Protein AF-A0A8T5QIV9-F1 (afdb_monomer_lite)

Foldseek 3Di:
DVVVVVVVVVVVVVVVVVVVVVVVVVVVVVVVVVVVVVVVVVVVVVVVVVVVVVVVVVVVVVVVVVVVVVVVVVVVVVVVVVVVVVVVVVVVVVVVVVVVVVVVPPPDDDDDDDDDDDDDDDDDDDDDDDDDDDDPDDDDDDDDDDDDDPDPPLLPVLLVLLVCVLVPDDLVVSLVVCVVVVPPDSDDPLSSLLSNLSNQVVPDARNDPDADPSNCVSLVLLVLLVVCLVVVHDPVVNQVVSCVSRRGHGDDPVRSVVSQVVVCVVVVHDSDDDPPPPDPPPPPDDD

pLDDT: mean 73.42, std 20.78, range [31.52, 94.56]

Sequence (287 aa):
MQVLTNAFNTLYSGLGELERRTGQLFDYIDNSYNIFRKEYESLKEKYEGIRTDFDEAYAAAENFCEKAEKAYAGVRNIYLRGKAFVGGMFSRIKNIFCNDKKNDNNTSNNKNNKNDFSQKNSRQKTNNQSRKKSTLDDVVKDCKHENKNTGKKHMDYSVRIAELYNHGYNTREIIREANTRGYKGINNYNDVTDRVAEGLSHGLAYTRKCYNNAIATRLGAKDKIIQNYLSGKTYKEIKQNLKKNTNGMNISDSSILRIMHEYENKAGRKVVGKRNGKGRRNDKLFK

Secondary structure (DSSP, 8-state):
-HHHHHHHHHHHHHHHHHHHHHHHHHHHHH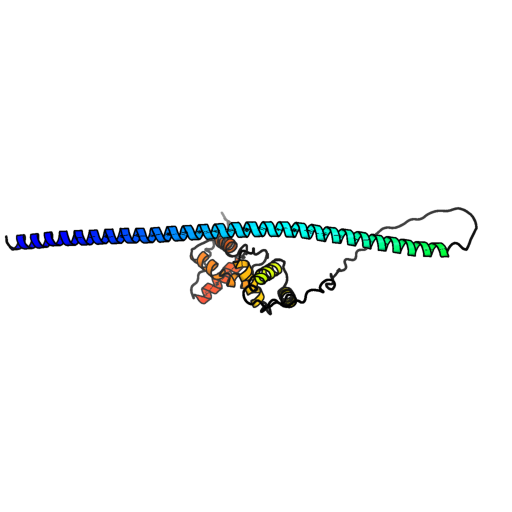HHHHHHHHHHHHHHHHHHHHHHHHHHHHHHHHHHHHHHHHHHHHHHHHHHHHHHHHHHHHHHHHHHHHHHHHHTT-SS-----------------------------SS-----------SS-HHHHHHHHHHHHHTT--HHHHHHHHHHTT-TT--SHHHHHHHHHHHHHTT-----SS--HHHHHHTTHHHHHHHHHHTT--HHHHHHHHHHHTTT----HHHHHHHHHHHHHHHTS--S---------------

Radius of gyration: 39.49 Å; chains: 1; bounding box: 78×80×145 Å

Structure (mmCIF, N/CA/C/O backbone):
data_AF-A0A8T5QIV9-F1
#
_entry.id   AF-A0A8T5QIV9-F1
#
loop_
_atom_site.group_PDB
_atom_site.id
_atom_site.type_symbol
_atom_site.label_atom_id
_atom_site.label_alt_id
_atom_site.label_comp_id
_atom_site.label_asym_id
_atom_site.label_entity_id
_atom_site.label_seq_id
_atom_site.pdbx_PDB_ins_code
_atom_site.Cartn_x
_atom_site.Cartn_y
_atom_site.Cartn_z
_atom_site.occupancy
_atom_site.B_iso_or_equiv
_atom_site.auth_seq_id
_atom_site.auth_comp_id
_atom_site.auth_asym_id
_atom_site.auth_atom_id
_atom_site.pdbx_PDB_model_num
ATOM 1 N N . MET A 1 1 ? -27.867 -7.877 74.278 1.00 64.62 1 MET A N 1
ATOM 2 C CA . MET A 1 1 ? -26.414 -8.168 74.273 1.00 64.62 1 MET A CA 1
ATOM 3 C C . MET A 1 1 ? -26.030 -9.235 73.250 1.00 64.62 1 MET A C 1
ATOM 5 O O . MET A 1 1 ? -25.295 -8.887 72.344 1.00 64.62 1 MET A O 1
ATOM 9 N N . GLN A 1 2 ? -26.576 -10.459 73.280 1.00 75.94 2 GLN A N 1
ATOM 10 C CA . GLN A 1 2 ? -26.212 -11.535 72.325 1.00 75.94 2 GLN A CA 1
ATOM 11 C C . GLN A 1 2 ? -26.320 -11.174 70.831 1.00 75.94 2 GLN A C 1
ATOM 13 O O . GLN A 1 2 ? -25.437 -11.524 70.056 1.00 75.94 2 GLN A O 1
ATOM 18 N N . VAL A 1 3 ? -27.359 -10.438 70.422 1.00 77.25 3 VAL A N 1
ATOM 19 C CA . VAL A 1 3 ? -27.527 -10.005 69.018 1.00 77.25 3 VAL A CA 1
ATOM 20 C C . VAL A 1 3 ? -26.385 -9.086 68.565 1.00 77.25 3 VAL A C 1
ATOM 22 O O . VAL A 1 3 ? -25.866 -9.243 67.464 1.00 77.25 3 VAL A O 1
ATOM 25 N N . LEU A 1 4 ? -25.949 -8.170 69.435 1.00 71.06 4 LEU A N 1
ATOM 26 C CA . LEU A 1 4 ? -24.828 -7.263 69.170 1.00 71.06 4 LEU A CA 1
ATOM 27 C C . LEU A 1 4 ? -23.495 -8.015 69.122 1.00 71.06 4 LEU A C 1
ATOM 29 O O . LEU A 1 4 ? -22.680 -7.746 68.246 1.00 71.06 4 LEU A O 1
ATOM 33 N N . THR A 1 5 ? -23.293 -8.986 70.014 1.00 81.50 5 THR A N 1
ATOM 34 C CA . THR A 1 5 ? -22.087 -9.826 70.035 1.00 81.50 5 THR A CA 1
ATOM 35 C C . THR A 1 5 ? -21.966 -10.672 68.764 1.00 81.50 5 THR A C 1
ATOM 37 O O . THR A 1 5 ? -20.897 -10.733 68.164 1.00 81.50 5 THR A O 1
ATOM 40 N N . ASN A 1 6 ? -23.071 -11.260 68.298 1.00 79.62 6 ASN A N 1
ATOM 41 C CA . ASN A 1 6 ? -23.089 -12.023 67.050 1.00 79.62 6 ASN A CA 1
ATOM 42 C C . ASN A 1 6 ? -22.838 -11.127 65.832 1.00 79.62 6 ASN A C 1
ATOM 44 O O . ASN A 1 6 ? -22.047 -11.493 64.970 1.00 79.62 6 ASN A O 1
ATOM 48 N N . ALA A 1 7 ? -23.448 -9.939 65.778 1.00 74.12 7 ALA A N 1
ATOM 49 C CA . ALA A 1 7 ? -23.204 -8.984 64.698 1.00 74.12 7 ALA A CA 1
ATOM 50 C C . ALA A 1 7 ? -21.729 -8.546 64.635 1.00 74.12 7 ALA A C 1
ATOM 52 O O . ALA A 1 7 ? -21.155 -8.501 63.548 1.00 74.12 7 ALA A O 1
ATOM 53 N N . PHE A 1 8 ? -21.099 -8.292 65.788 1.00 78.56 8 PHE A N 1
ATOM 54 C CA . PHE A 1 8 ? -19.678 -7.947 65.871 1.00 78.56 8 PHE A CA 1
ATOM 55 C C . PHE A 1 8 ? -18.770 -9.080 65.385 1.00 78.56 8 PHE A C 1
ATOM 57 O O . PHE A 1 8 ? -17.861 -8.833 64.598 1.00 78.56 8 PHE A O 1
ATOM 64 N N . ASN A 1 9 ? -19.039 -10.323 65.789 1.00 76.12 9 ASN A N 1
ATOM 65 C CA . ASN A 1 9 ? -18.249 -11.482 65.364 1.00 76.12 9 ASN A CA 1
ATOM 66 C C . ASN A 1 9 ? -18.357 -11.739 63.849 1.00 76.12 9 ASN A C 1
ATOM 68 O O . ASN A 1 9 ? -17.361 -12.071 63.200 1.00 76.12 9 ASN A O 1
ATOM 72 N N . THR A 1 10 ? -19.536 -11.531 63.257 1.00 77.56 10 THR A N 1
ATOM 73 C CA . THR A 1 10 ? -19.738 -11.636 61.801 1.00 77.56 10 THR A CA 1
ATOM 74 C C . THR A 1 10 ? -19.017 -10.518 61.042 1.00 77.56 10 THR A C 1
ATOM 76 O O . THR A 1 10 ? -18.401 -10.766 60.010 1.00 77.56 10 THR A O 1
ATOM 79 N N . LEU A 1 11 ? -19.037 -9.289 61.566 1.00 73.12 11 LEU A N 1
ATOM 80 C CA . LEU A 1 11 ? -18.298 -8.159 60.990 1.00 73.12 11 LEU A CA 1
ATOM 81 C C . LEU A 1 11 ? -16.782 -8.379 61.043 1.00 73.12 11 LEU A C 1
ATOM 83 O O . LEU A 1 11 ? -16.087 -8.146 60.057 1.00 73.12 11 LEU A O 1
ATOM 87 N N . TYR A 1 12 ? -16.278 -8.865 62.177 1.00 76.00 12 TYR A N 1
ATOM 88 C CA . TYR A 1 12 ? -14.849 -9.082 62.391 1.00 76.00 12 TYR A CA 1
ATOM 89 C C . TYR A 1 12 ? -14.302 -10.225 61.525 1.00 76.00 12 TYR A C 1
ATOM 91 O O . TYR A 1 12 ? -13.243 -10.096 60.915 1.00 76.00 12 TYR A O 1
ATOM 99 N N . SER A 1 13 ? -15.056 -11.322 61.398 1.00 75.88 13 SER A N 1
ATOM 100 C CA . SER A 1 13 ? -14.710 -12.421 60.482 1.00 75.88 13 SER A CA 1
ATOM 101 C C . SER A 1 13 ? -14.795 -12.007 59.008 1.00 75.88 13 SER A C 1
ATOM 103 O O . SER A 1 13 ? -13.952 -12.415 58.208 1.00 75.88 13 SER A O 1
ATOM 105 N N . GLY A 1 14 ? -15.747 -11.139 58.651 1.00 78.44 14 GLY A N 1
ATOM 106 C CA . GLY A 1 14 ? -15.842 -10.555 57.312 1.00 78.44 14 GLY A CA 1
ATOM 107 C C . GLY A 1 14 ? -14.639 -9.684 56.933 1.00 78.44 14 GLY A C 1
ATOM 108 O O . GLY A 1 14 ? -14.243 -9.679 55.768 1.00 78.44 14 GLY A O 1
ATOM 109 N N . LEU A 1 15 ? -14.022 -8.996 57.902 1.00 83.38 15 LEU A N 1
ATOM 110 C CA . LEU A 1 15 ? -12.838 -8.162 57.668 1.00 83.38 15 LEU A CA 1
ATOM 111 C C . LEU A 1 15 ? -11.610 -8.989 57.261 1.00 83.38 15 LEU A C 1
ATOM 113 O O . LEU A 1 15 ? -10.939 -8.638 56.296 1.00 83.38 15 LEU A O 1
ATOM 117 N N . GLY A 1 16 ? -11.344 -10.101 57.953 1.00 84.75 16 GLY A N 1
ATOM 118 C CA . GLY A 1 16 ? -10.198 -10.962 57.633 1.00 84.75 16 GLY A CA 1
ATOM 119 C C . GLY A 1 16 ? -10.316 -11.615 56.252 1.00 84.75 16 GLY A C 1
ATOM 120 O O . GLY A 1 16 ? -9.342 -11.709 55.508 1.00 84.75 16 GLY A O 1
ATOM 121 N N . GLU A 1 17 ? -11.530 -12.009 55.862 1.00 83.12 17 GLU A N 1
ATOM 122 C CA . GLU A 1 17 ? -11.788 -12.556 54.527 1.00 83.12 17 GLU A CA 1
ATOM 123 C C . GLU A 1 17 ? -11.674 -11.481 53.431 1.00 83.12 17 GLU A C 1
ATOM 125 O O . GLU A 1 17 ? -11.201 -11.769 52.327 1.00 83.12 17 GLU A O 1
ATOM 130 N N . LEU A 1 18 ? -12.052 -10.232 53.732 1.00 85.94 18 LEU A N 1
ATOM 131 C CA . LEU A 1 18 ? -11.838 -9.092 52.840 1.00 85.94 18 LEU A CA 1
ATOM 132 C C . LEU A 1 18 ? -10.341 -8.828 52.637 1.00 85.94 18 LEU A C 1
ATOM 134 O O . LEU A 1 18 ? -9.900 -8.736 51.494 1.00 85.94 18 LEU A O 1
ATOM 138 N N . GLU A 1 19 ? -9.566 -8.778 53.722 1.00 88.75 19 GLU A N 1
ATOM 139 C CA . GLU A 1 19 ? -8.115 -8.560 53.695 1.00 88.75 19 GLU A CA 1
ATOM 140 C C . GLU A 1 19 ? -7.402 -9.642 52.870 1.00 88.75 19 GLU A C 1
ATOM 142 O O . GLU A 1 19 ? -6.622 -9.340 51.960 1.00 88.75 19 GLU A O 1
ATOM 147 N N . ARG A 1 20 ? -7.763 -10.913 53.092 1.00 89.06 20 ARG A N 1
ATOM 148 C CA . ARG A 1 20 ? -7.245 -12.053 52.326 1.00 89.06 20 ARG A CA 1
ATOM 149 C C . ARG A 1 20 ? -7.530 -11.918 50.830 1.00 89.06 20 ARG A C 1
ATOM 151 O O . ARG A 1 20 ? -6.640 -12.136 50.009 1.00 89.06 20 ARG A O 1
ATOM 158 N N . ARG A 1 21 ? -8.760 -11.548 50.456 1.00 84.19 21 ARG A N 1
ATOM 159 C CA . ARG A 1 21 ? -9.147 -11.350 49.047 1.00 84.19 21 ARG A CA 1
ATOM 160 C C . ARG A 1 21 ? -8.432 -10.162 48.418 1.00 84.19 21 ARG A C 1
ATOM 162 O O . ARG A 1 21 ? -8.037 -10.251 47.258 1.00 84.19 21 ARG A O 1
ATOM 169 N N . THR A 1 22 ? -8.237 -9.075 49.163 1.00 88.19 22 THR A N 1
ATOM 170 C CA . THR A 1 22 ? -7.457 -7.934 48.674 1.00 88.19 22 THR A CA 1
ATOM 171 C C . THR A 1 22 ? -5.991 -8.297 48.464 1.00 88.19 22 THR A C 1
ATOM 173 O O . THR A 1 22 ? -5.442 -7.927 47.431 1.00 88.19 22 THR A O 1
ATOM 176 N N . GLY A 1 23 ? -5.385 -9.094 49.352 1.00 89.81 23 GLY A N 1
ATOM 177 C CA . GLY A 1 23 ? -4.026 -9.615 49.161 1.00 89.81 23 GLY A CA 1
ATOM 178 C C . GLY A 1 23 ? -3.900 -10.442 47.879 1.00 89.81 23 GLY A C 1
ATOM 179 O O . GLY A 1 23 ? -3.055 -10.155 47.039 1.00 89.81 23 GLY A O 1
ATOM 180 N N . GLN A 1 24 ? -4.831 -11.374 47.654 1.00 88.94 24 GLN A N 1
ATOM 181 C CA . GLN A 1 24 ? -4.871 -12.171 46.420 1.00 88.94 24 GLN A CA 1
ATOM 182 C C . GLN A 1 24 ? -5.031 -11.318 45.154 1.00 88.94 24 GLN A C 1
ATOM 184 O O . GLN A 1 24 ? -4.476 -11.652 44.107 1.00 88.94 24 GLN A O 1
ATOM 189 N N . LEU A 1 25 ? -5.789 -10.220 45.233 1.00 88.94 25 LEU A N 1
ATOM 190 C CA . LEU A 1 25 ? -5.942 -9.287 44.121 1.00 88.94 25 LEU A CA 1
ATOM 191 C C . LEU A 1 25 ? -4.623 -8.561 43.817 1.00 88.94 25 LEU A C 1
ATOM 193 O O . LEU A 1 25 ? -4.266 -8.431 42.648 1.00 88.94 25 LEU A O 1
ATOM 197 N N . PHE A 1 26 ? -3.896 -8.114 44.843 1.00 90.25 26 PHE A N 1
ATOM 198 C CA . PHE A 1 26 ? -2.589 -7.480 44.663 1.00 90.25 26 PHE A CA 1
ATOM 199 C C . PHE A 1 26 ? -1.566 -8.444 44.064 1.00 90.25 26 PHE A C 1
ATOM 201 O O . PHE A 1 26 ? -0.907 -8.077 43.093 1.00 90.25 26 PHE A O 1
ATOM 208 N N . ASP A 1 27 ? -1.511 -9.685 44.551 1.00 91.50 27 ASP A N 1
ATOM 209 C CA . ASP A 1 27 ? -0.635 -10.721 43.992 1.00 91.50 27 ASP A CA 1
ATOM 210 C C . ASP A 1 27 ? -0.960 -10.991 42.515 1.00 91.50 27 ASP A C 1
ATOM 212 O O . ASP A 1 27 ? -0.067 -11.111 41.674 1.00 91.50 27 ASP A O 1
ATOM 216 N N . TYR A 1 28 ? -2.250 -11.045 42.169 1.00 91.75 28 TYR A N 1
ATOM 217 C CA . TYR A 1 28 ? -2.690 -11.217 40.786 1.00 91.75 28 TYR A CA 1
ATOM 218 C C . TYR A 1 28 ? -2.273 -10.042 39.890 1.00 91.75 28 TYR A C 1
ATOM 220 O O . TYR A 1 28 ? -1.817 -10.253 38.761 1.00 91.75 28 TYR A O 1
ATOM 228 N N . ILE A 1 29 ? -2.421 -8.807 40.379 1.00 87.12 29 ILE A N 1
ATOM 229 C CA . ILE A 1 29 ? -2.029 -7.596 39.649 1.00 87.12 29 ILE A CA 1
ATOM 230 C C . ILE A 1 29 ? -0.514 -7.568 39.436 1.00 87.12 29 ILE A C 1
ATOM 232 O O . ILE A 1 29 ? -0.072 -7.326 38.312 1.00 87.12 29 ILE A O 1
ATOM 236 N N . ASP A 1 30 ? 0.276 -7.856 40.471 1.00 91.75 30 ASP A N 1
ATOM 237 C CA . ASP A 1 30 ? 1.737 -7.846 40.383 1.00 91.75 30 ASP A CA 1
ATOM 238 C C . ASP A 1 30 ? 2.253 -8.933 39.429 1.00 91.75 30 ASP A C 1
ATOM 240 O O . ASP A 1 30 ? 3.085 -8.682 38.553 1.00 91.75 30 ASP A O 1
ATOM 244 N N . ASN A 1 31 ? 1.676 -10.136 39.502 1.00 89.88 31 ASN A N 1
ATOM 245 C CA . ASN A 1 31 ? 2.022 -11.218 38.586 1.00 89.88 31 ASN A CA 1
ATOM 246 C C . ASN A 1 31 ? 1.657 -10.868 37.131 1.00 89.88 31 ASN A C 1
ATOM 248 O O . ASN A 1 31 ? 2.469 -11.041 36.220 1.00 89.88 31 ASN A O 1
ATOM 252 N N . SER A 1 32 ? 0.474 -10.285 36.914 1.00 84.19 32 SER A N 1
ATOM 253 C CA . SER A 1 32 ? 0.047 -9.817 35.589 1.00 84.19 32 SER A CA 1
ATOM 254 C C . SER A 1 32 ? 0.996 -8.751 35.037 1.00 84.19 32 SER A C 1
ATOM 256 O O . SER A 1 32 ? 1.428 -8.840 33.888 1.00 84.19 32 SER A O 1
ATOM 258 N N . TYR A 1 33 ? 1.380 -7.772 35.859 1.00 90.44 33 TYR A N 1
ATOM 259 C CA . TYR A 1 33 ? 2.330 -6.730 35.476 1.00 90.44 33 TYR A CA 1
ATOM 260 C C . TYR A 1 33 ? 3.693 -7.312 35.073 1.00 90.44 33 TYR A C 1
ATOM 262 O O . TYR A 1 33 ? 4.257 -6.933 34.045 1.00 90.44 33 TYR A O 1
ATOM 270 N N . ASN A 1 34 ? 4.202 -8.283 35.833 1.00 90.44 34 ASN A N 1
ATOM 271 C CA . ASN A 1 34 ? 5.476 -8.935 35.540 1.00 90.44 34 ASN A CA 1
ATOM 272 C C . ASN A 1 34 ? 5.446 -9.756 34.240 1.00 90.44 34 ASN A C 1
ATOM 274 O O . ASN A 1 34 ? 6.440 -9.765 33.507 1.00 90.44 34 ASN A O 1
ATOM 278 N N . ILE A 1 35 ? 4.321 -10.403 33.921 1.00 91.25 35 ILE A N 1
ATOM 279 C CA . ILE A 1 35 ? 4.124 -11.089 32.633 1.00 91.25 35 ILE A CA 1
ATOM 280 C C . ILE A 1 35 ? 4.167 -10.074 31.488 1.00 91.25 35 ILE A C 1
ATOM 282 O O . ILE A 1 35 ? 4.986 -10.220 30.579 1.00 91.25 35 ILE A O 1
ATOM 286 N N . PHE A 1 36 ? 3.374 -9.000 31.571 1.00 85.62 36 PHE A N 1
ATOM 287 C CA . PHE A 1 36 ? 3.364 -7.945 30.553 1.00 85.62 36 PHE A CA 1
ATOM 288 C C . PHE A 1 36 ? 4.745 -7.323 30.343 1.00 85.62 36 PHE A C 1
ATOM 290 O O . PHE A 1 36 ? 5.166 -7.101 29.208 1.00 85.62 36 PHE A O 1
ATOM 297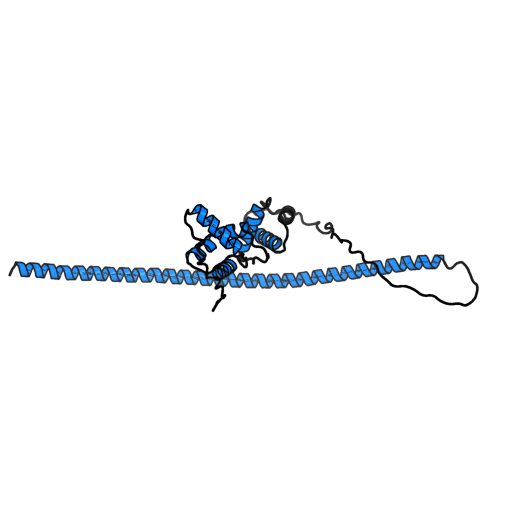 N N . ARG A 1 37 ? 5.483 -7.073 31.428 1.00 90.88 37 ARG A N 1
ATOM 298 C CA . ARG A 1 37 ? 6.841 -6.528 31.357 1.00 90.88 37 ARG A CA 1
ATOM 299 C C . ARG A 1 37 ? 7.792 -7.459 30.601 1.00 90.88 37 ARG A C 1
ATOM 301 O O . ARG A 1 37 ? 8.553 -6.987 29.762 1.00 90.88 37 ARG A O 1
ATOM 308 N N . LYS A 1 38 ? 7.746 -8.767 30.873 1.00 90.62 38 LYS A N 1
ATOM 309 C CA . LYS A 1 38 ? 8.576 -9.762 30.169 1.00 90.62 38 LYS A CA 1
ATOM 310 C C . LYS A 1 38 ? 8.234 -9.841 28.683 1.00 90.62 38 LYS A C 1
ATOM 312 O O . LYS A 1 38 ? 9.142 -9.884 27.855 1.00 90.62 38 LYS A O 1
ATOM 317 N N . GLU A 1 39 ? 6.948 -9.830 28.340 1.00 87.44 39 GLU A N 1
ATOM 318 C CA . GLU A 1 39 ? 6.513 -9.832 26.939 1.00 87.44 39 GLU A CA 1
ATOM 319 C C . GLU A 1 39 ? 6.958 -8.566 26.202 1.00 87.44 39 GLU A C 1
ATOM 321 O O . GLU A 1 39 ? 7.441 -8.649 25.072 1.00 87.44 39 GLU A O 1
ATOM 326 N N . TYR A 1 40 ? 6.859 -7.406 26.854 1.00 88.19 40 TYR A N 1
ATOM 327 C CA . TYR A 1 40 ? 7.318 -6.138 26.298 1.00 88.19 40 TYR A CA 1
ATOM 328 C C . TYR A 1 40 ? 8.824 -6.138 26.010 1.00 88.19 40 TYR A C 1
ATOM 330 O O . TYR A 1 40 ? 9.230 -5.771 24.908 1.00 88.19 40 TYR A O 1
ATOM 338 N N . GLU A 1 41 ? 9.654 -6.581 26.960 1.00 90.06 41 GLU A N 1
ATOM 339 C CA . GLU A 1 41 ? 11.106 -6.660 26.743 1.00 90.06 41 GLU A CA 1
ATOM 340 C C . GLU A 1 41 ? 11.455 -7.654 25.625 1.00 90.06 41 GLU A C 1
ATOM 342 O O . GLU A 1 41 ? 12.266 -7.337 24.757 1.00 90.06 41 GLU A O 1
ATOM 347 N N . SER A 1 42 ? 10.773 -8.805 25.556 1.00 88.81 42 SER A N 1
ATOM 348 C CA . SER A 1 42 ? 10.957 -9.757 24.451 1.00 88.81 42 SER A CA 1
ATOM 349 C C . SER A 1 42 ? 10.583 -9.154 23.092 1.00 88.81 42 SER A C 1
ATOM 351 O O . SER A 1 42 ? 11.253 -9.396 22.085 1.00 88.81 42 SER A O 1
ATOM 353 N N . LEU A 1 43 ? 9.515 -8.354 23.036 1.00 81.25 43 LEU A N 1
ATOM 354 C CA . LEU A 1 43 ? 9.097 -7.684 21.807 1.00 81.25 43 LEU A CA 1
ATOM 355 C C . LEU A 1 43 ? 10.094 -6.599 21.387 1.00 81.25 43 LEU A C 1
ATOM 357 O O . LEU A 1 43 ? 10.401 -6.469 20.202 1.00 81.25 43 LEU A O 1
ATOM 361 N N . LYS A 1 44 ? 10.617 -5.846 22.356 1.00 89.88 44 LYS A N 1
ATOM 362 C CA . LYS A 1 44 ? 11.647 -4.831 22.140 1.00 89.88 44 LYS A CA 1
ATOM 363 C C . LYS A 1 44 ? 12.935 -5.449 21.596 1.00 89.88 44 LYS A C 1
ATOM 365 O O . LYS A 1 44 ? 13.478 -4.941 20.622 1.00 89.88 44 LYS A O 1
ATOM 370 N N . GLU A 1 45 ? 13.381 -6.567 22.163 1.00 89.75 45 GLU A N 1
ATOM 371 C CA . GLU A 1 45 ? 14.560 -7.296 21.685 1.00 89.75 45 GLU A CA 1
ATOM 372 C C . GLU A 1 45 ? 14.374 -7.792 20.242 1.00 89.75 45 GLU A C 1
ATOM 374 O O . GLU A 1 45 ? 15.238 -7.579 19.393 1.00 89.75 45 GLU A O 1
ATOM 379 N N . LYS A 1 46 ? 13.202 -8.357 19.917 1.00 84.75 46 LYS A N 1
ATOM 380 C CA . LYS A 1 46 ? 12.868 -8.754 18.537 1.00 84.75 46 LYS A CA 1
ATOM 381 C C . LYS A 1 46 ? 12.877 -7.575 17.569 1.00 84.75 46 LYS A C 1
ATOM 383 O O . LYS A 1 46 ? 13.338 -7.719 16.441 1.00 84.75 46 LYS A O 1
ATOM 388 N N . TYR A 1 47 ? 12.351 -6.428 17.989 1.00 82.62 47 TYR A N 1
ATOM 389 C CA . TYR A 1 47 ? 12.334 -5.225 17.164 1.00 82.62 47 TYR A CA 1
ATOM 390 C C . TYR A 1 47 ? 13.752 -4.729 16.849 1.00 82.62 47 TYR A C 1
ATOM 392 O O . TYR A 1 47 ? 14.048 -4.445 15.690 1.00 82.62 47 TYR A O 1
ATOM 400 N N . GLU A 1 48 ? 14.639 -4.674 17.845 1.00 87.12 48 GLU A N 1
ATOM 401 C CA . GLU A 1 48 ? 16.041 -4.284 17.631 1.00 87.12 48 GLU A CA 1
ATOM 402 C C . GLU A 1 48 ? 16.806 -5.303 16.769 1.00 87.12 48 GLU A C 1
ATOM 404 O O . GLU A 1 48 ? 17.614 -4.909 15.926 1.00 87.12 48 GLU A O 1
ATOM 409 N N . GLY A 1 49 ? 16.498 -6.599 16.895 1.00 87.00 49 GLY A N 1
ATOM 410 C CA . GLY A 1 49 ? 17.030 -7.633 16.001 1.00 87.00 49 GLY A CA 1
ATOM 411 C C . GLY A 1 49 ? 16.636 -7.394 14.541 1.00 87.00 49 GLY A C 1
ATOM 412 O O . GLY A 1 49 ? 17.497 -7.285 13.674 1.00 87.00 49 GLY A O 1
ATOM 413 N N . ILE A 1 50 ? 15.339 -7.195 14.279 1.00 81.19 50 ILE A N 1
ATOM 414 C CA . ILE A 1 50 ? 14.829 -6.895 12.929 1.00 81.19 50 ILE A CA 1
ATOM 415 C C . ILE A 1 50 ? 15.461 -5.618 12.368 1.00 81.19 50 ILE A C 1
ATOM 417 O O . ILE A 1 50 ? 15.755 -5.539 11.176 1.00 81.19 50 ILE A O 1
ATOM 421 N N . ARG A 1 51 ? 15.655 -4.603 13.213 1.00 81.81 51 ARG A N 1
ATOM 422 C CA . ARG A 1 51 ? 16.290 -3.350 12.809 1.00 81.81 51 ARG A CA 1
ATOM 423 C C . ARG A 1 51 ? 17.737 -3.571 12.370 1.00 81.81 51 ARG A C 1
ATOM 425 O O . ARG A 1 51 ? 18.114 -3.083 11.311 1.00 81.81 51 ARG A O 1
ATOM 432 N N . THR A 1 52 ? 18.498 -4.340 13.143 1.00 89.25 52 THR A N 1
ATOM 433 C CA . THR A 1 52 ? 19.884 -4.701 12.814 1.00 89.25 52 THR A CA 1
ATOM 434 C C . THR A 1 52 ? 19.957 -5.466 11.492 1.00 89.25 52 THR A C 1
ATOM 436 O O . THR A 1 52 ? 20.709 -5.070 10.604 1.00 89.25 52 THR A O 1
ATOM 439 N N . ASP A 1 53 ? 19.108 -6.483 11.304 1.00 84.88 53 ASP A N 1
ATOM 440 C CA . ASP A 1 53 ? 19.039 -7.254 10.054 1.00 84.88 53 ASP A CA 1
ATOM 441 C C . ASP A 1 53 ? 18.736 -6.355 8.842 1.00 84.88 53 ASP A C 1
ATOM 443 O O . ASP A 1 53 ? 19.268 -6.548 7.744 1.00 84.88 53 ASP A O 1
ATOM 447 N N . PHE A 1 54 ? 17.867 -5.357 9.030 1.00 79.69 54 PHE A N 1
ATOM 448 C CA . PHE A 1 54 ? 17.516 -4.406 7.981 1.00 79.69 54 PHE A CA 1
ATOM 449 C C . PHE A 1 54 ? 18.687 -3.480 7.631 1.00 79.69 54 PHE A C 1
ATOM 451 O O . PHE A 1 54 ? 18.950 -3.254 6.447 1.00 79.69 54 PHE A O 1
ATOM 458 N N . ASP A 1 55 ? 19.404 -2.977 8.636 1.00 85.25 55 ASP A N 1
ATOM 459 C CA . ASP A 1 55 ? 20.585 -2.131 8.447 1.00 85.25 55 ASP A CA 1
ATOM 460 C C . ASP A 1 55 ? 21.715 -2.906 7.738 1.00 85.25 55 ASP A C 1
ATOM 462 O O . ASP A 1 55 ? 22.327 -2.394 6.794 1.00 85.25 55 ASP A O 1
ATOM 466 N N . GLU A 1 56 ? 21.937 -4.174 8.099 1.00 87.00 56 GLU A N 1
ATOM 467 C CA . GLU A 1 56 ? 22.900 -5.054 7.422 1.00 87.00 56 GLU A CA 1
ATOM 468 C C . GLU A 1 56 ? 22.518 -5.326 5.960 1.00 87.00 56 GLU A C 1
ATOM 470 O O . GLU A 1 56 ? 23.359 -5.234 5.058 1.00 87.00 56 GLU A O 1
ATOM 475 N N . ALA A 1 57 ? 21.241 -5.617 5.693 1.00 77.12 57 ALA A N 1
ATOM 476 C CA . ALA A 1 57 ? 20.745 -5.828 4.336 1.00 77.12 57 ALA A CA 1
ATOM 477 C C . ALA A 1 57 ? 20.887 -4.565 3.472 1.00 77.12 57 ALA A C 1
ATOM 479 O O . ALA A 1 57 ? 21.249 -4.655 2.293 1.00 77.12 57 ALA A O 1
ATOM 480 N N . TYR A 1 58 ? 20.641 -3.389 4.055 1.00 77.94 58 TYR A N 1
ATOM 481 C CA . TYR A 1 58 ? 20.811 -2.112 3.373 1.00 77.94 58 TYR A CA 1
ATOM 482 C C . TYR A 1 58 ? 22.283 -1.852 3.024 1.00 77.94 58 TYR A C 1
ATOM 484 O O . TYR A 1 58 ? 22.596 -1.549 1.870 1.00 77.94 58 TYR A O 1
ATOM 492 N N . ALA A 1 59 ? 23.201 -2.064 3.971 1.00 83.00 59 ALA A N 1
ATOM 493 C CA . ALA A 1 59 ? 24.638 -1.929 3.734 1.00 83.00 59 ALA A CA 1
ATOM 494 C C . ALA A 1 59 ? 25.149 -2.915 2.664 1.00 83.00 59 ALA A C 1
ATOM 496 O O . ALA A 1 59 ? 25.981 -2.569 1.817 1.00 83.00 59 ALA A O 1
ATOM 497 N N . ALA A 1 60 ? 24.641 -4.150 2.650 1.00 80.25 60 ALA A N 1
ATOM 498 C CA . ALA A 1 60 ? 24.969 -5.126 1.613 1.00 80.25 60 ALA A CA 1
ATOM 499 C C . ALA A 1 60 ? 24.463 -4.689 0.225 1.00 80.25 60 ALA A C 1
ATOM 501 O O . ALA A 1 60 ? 25.179 -4.836 -0.771 1.00 80.25 60 ALA A O 1
ATOM 502 N N . ALA A 1 61 ? 23.255 -4.121 0.155 1.00 75.25 61 ALA A N 1
ATOM 503 C CA . ALA A 1 61 ? 22.682 -3.601 -1.082 1.00 75.25 61 ALA A CA 1
ATOM 504 C C . ALA A 1 61 ? 23.473 -2.398 -1.623 1.00 75.25 61 ALA A C 1
ATOM 506 O O . ALA A 1 61 ? 23.746 -2.339 -2.822 1.00 75.25 61 ALA A O 1
ATOM 507 N N . GLU A 1 62 ? 23.904 -1.482 -0.756 1.00 82.88 62 GLU A N 1
ATOM 508 C CA . GLU A 1 62 ? 24.730 -0.331 -1.138 1.00 82.88 62 GLU A CA 1
ATOM 509 C C . GLU A 1 62 ? 26.070 -0.775 -1.746 1.00 82.88 62 GLU A C 1
ATOM 511 O O . GLU A 1 62 ? 26.424 -0.366 -2.856 1.00 82.88 62 GLU A O 1
ATOM 516 N N . ASN A 1 63 ? 26.754 -1.721 -1.096 1.00 83.69 63 ASN A N 1
ATOM 517 C CA . ASN A 1 63 ? 27.985 -2.324 -1.616 1.00 83.69 63 ASN A CA 1
ATOM 518 C C . ASN A 1 63 ? 27.785 -3.013 -2.978 1.00 83.69 63 ASN A C 1
ATOM 520 O O . ASN A 1 63 ? 28.675 -2.999 -3.836 1.00 83.69 63 ASN A O 1
ATOM 524 N N . PHE A 1 64 ? 26.633 -3.655 -3.188 1.00 85.12 64 PHE A N 1
ATOM 525 C CA . PHE A 1 64 ? 26.302 -4.273 -4.469 1.00 85.12 64 PHE A CA 1
ATOM 526 C C . PHE A 1 64 ? 26.089 -3.222 -5.565 1.00 85.12 64 PHE A C 1
ATOM 528 O O . PHE A 1 64 ? 26.643 -3.361 -6.659 1.00 85.12 64 PHE A O 1
ATOM 535 N N . CYS A 1 65 ? 25.343 -2.157 -5.265 1.00 75.06 65 CYS A N 1
ATOM 536 C CA . CYS A 1 65 ? 25.123 -1.038 -6.178 1.00 75.06 65 CYS A CA 1
ATOM 537 C C . CYS A 1 65 ? 26.447 -0.387 -6.596 1.00 75.06 65 CYS A C 1
ATOM 539 O O . CYS A 1 65 ? 26.680 -0.209 -7.791 1.00 75.06 65 CYS A O 1
ATOM 541 N N . GLU A 1 66 ? 27.360 -0.135 -5.656 1.00 84.12 66 GLU A N 1
ATOM 542 C CA . GLU A 1 66 ? 28.667 0.459 -5.963 1.00 84.12 66 GLU A CA 1
ATOM 543 C C . GLU A 1 66 ? 29.499 -0.427 -6.913 1.00 84.12 66 GLU A C 1
ATOM 545 O O . GLU A 1 66 ? 30.109 0.045 -7.881 1.00 84.12 66 GLU A O 1
ATOM 550 N N . LYS A 1 67 ? 29.498 -1.748 -6.686 1.00 83.06 67 LYS A N 1
ATOM 551 C CA . LYS A 1 67 ? 30.166 -2.710 -7.581 1.00 83.06 67 LYS A CA 1
ATOM 552 C C . LYS A 1 67 ? 29.523 -2.737 -8.968 1.00 83.06 67 LYS A C 1
ATOM 554 O O . LYS A 1 67 ? 30.242 -2.788 -9.970 1.00 83.06 67 LYS A O 1
ATOM 559 N N . ALA A 1 68 ? 28.195 -2.684 -9.039 1.00 77.31 68 ALA A N 1
ATOM 560 C CA . ALA A 1 68 ? 27.459 -2.656 -10.298 1.00 77.31 68 ALA A CA 1
ATOM 561 C C . ALA A 1 68 ? 27.745 -1.374 -11.099 1.00 77.31 68 ALA A C 1
ATOM 563 O O . ALA A 1 68 ? 27.961 -1.447 -12.311 1.00 77.31 68 ALA A O 1
ATOM 564 N N . GLU A 1 69 ? 27.834 -0.218 -10.440 1.00 79.69 69 GLU A N 1
ATOM 565 C CA . GLU A 1 69 ? 28.198 1.051 -11.079 1.00 79.69 69 GLU A CA 1
ATOM 566 C C . GLU A 1 69 ? 29.613 1.018 -11.663 1.00 79.69 69 GLU A C 1
ATOM 568 O O . GLU A 1 69 ? 29.815 1.391 -12.823 1.00 79.69 69 GLU A O 1
ATOM 573 N N . LYS A 1 70 ? 30.590 0.501 -10.905 1.00 82.88 70 LYS A N 1
ATOM 574 C CA . LYS A 1 70 ? 31.971 0.317 -11.385 1.00 82.88 70 LYS A CA 1
ATOM 575 C C . LYS A 1 70 ? 32.028 -0.603 -12.607 1.00 82.88 70 LYS A C 1
ATOM 577 O O . LYS A 1 70 ? 32.689 -0.278 -13.598 1.00 82.88 70 LYS A O 1
ATOM 582 N N . ALA A 1 71 ? 31.296 -1.718 -12.580 1.00 76.75 71 ALA A N 1
ATOM 583 C CA . ALA A 1 71 ? 31.205 -2.634 -13.714 1.00 76.75 71 ALA A CA 1
ATOM 584 C C . ALA A 1 71 ? 30.559 -1.965 -14.940 1.00 76.75 71 ALA A C 1
ATOM 586 O O . ALA A 1 71 ? 31.090 -2.053 -16.050 1.00 76.75 71 ALA A O 1
ATOM 587 N N . TYR A 1 72 ? 29.460 -1.232 -14.744 1.00 73.56 72 TYR A N 1
ATOM 588 C CA . TYR A 1 72 ? 28.775 -0.506 -15.812 1.00 73.56 72 TYR A CA 1
ATOM 589 C C . TYR A 1 72 ? 29.663 0.576 -16.439 1.00 73.56 72 TYR A C 1
ATOM 591 O O . TYR A 1 72 ? 29.712 0.706 -17.664 1.00 73.56 72 TYR A O 1
ATOM 599 N N . ALA A 1 73 ? 30.425 1.315 -15.629 1.00 75.88 73 ALA A N 1
ATOM 600 C CA . ALA A 1 73 ? 31.406 2.281 -16.117 1.00 75.88 73 ALA A CA 1
ATOM 601 C C . ALA A 1 73 ? 32.494 1.608 -16.976 1.00 75.88 73 ALA A C 1
ATOM 603 O O . ALA A 1 73 ? 32.853 2.130 -18.037 1.00 75.88 73 ALA A O 1
ATOM 604 N N . GLY A 1 74 ? 32.966 0.424 -16.568 1.00 76.12 74 GLY A N 1
ATOM 605 C CA . GLY A 1 74 ? 33.894 -0.400 -17.345 1.00 76.12 74 GLY A CA 1
ATOM 606 C C . GLY A 1 74 ? 33.324 -0.803 -18.708 1.00 76.12 74 GLY A C 1
ATOM 607 O O . GLY A 1 74 ? 33.935 -0.527 -19.744 1.00 76.12 74 GLY A O 1
ATOM 608 N N . VAL A 1 75 ? 32.113 -1.369 -18.729 1.00 77.06 75 VAL A N 1
ATOM 609 C CA . VAL A 1 75 ? 31.416 -1.764 -19.968 1.00 77.06 75 VAL A CA 1
ATOM 610 C C . VAL A 1 75 ? 31.170 -0.556 -20.877 1.00 77.06 75 VAL A C 1
ATOM 612 O O . VAL A 1 75 ? 31.415 -0.620 -22.084 1.00 77.06 75 VAL A O 1
ATOM 615 N N . ARG A 1 76 ? 30.757 0.583 -20.312 1.00 74.06 76 ARG A N 1
ATOM 616 C CA . ARG A 1 76 ? 30.545 1.832 -21.054 1.00 74.06 76 ARG A CA 1
ATOM 617 C C . ARG A 1 76 ? 31.831 2.331 -21.712 1.00 74.06 76 ARG A C 1
ATOM 619 O O . ARG A 1 76 ? 31.789 2.761 -22.864 1.00 74.06 76 ARG A O 1
ATOM 626 N N . ASN A 1 77 ? 32.968 2.254 -21.021 1.00 77.56 77 ASN A N 1
ATOM 627 C CA . ASN A 1 77 ? 34.267 2.620 -21.588 1.00 77.56 77 ASN A CA 1
ATOM 628 C C . ASN A 1 77 ? 34.679 1.699 -22.742 1.00 77.56 77 ASN A C 1
ATOM 630 O O . ASN A 1 77 ? 35.160 2.187 -23.768 1.00 77.56 77 ASN A O 1
ATOM 634 N N . ILE A 1 78 ? 34.448 0.390 -22.614 1.00 80.69 78 ILE A N 1
ATOM 635 C CA . ILE A 1 78 ? 34.697 -0.579 -23.693 1.00 80.69 78 ILE A CA 1
ATOM 636 C C . ILE A 1 78 ? 33.819 -0.258 -24.906 1.00 80.69 78 ILE A C 1
ATOM 638 O O . ILE A 1 78 ? 34.327 -0.160 -26.023 1.00 80.69 78 ILE A O 1
ATOM 642 N N . TYR A 1 79 ? 32.526 -0.008 -24.693 1.00 77.44 79 TYR A N 1
ATOM 643 C CA . TYR A 1 79 ? 31.596 0.360 -25.760 1.00 77.44 79 TYR A CA 1
ATOM 644 C C . TYR A 1 79 ? 32.014 1.650 -26.482 1.00 77.44 79 TYR A C 1
ATOM 646 O O . TYR A 1 79 ? 32.040 1.694 -27.713 1.00 77.44 79 TYR A O 1
ATOM 654 N N . LEU A 1 80 ? 32.389 2.698 -25.739 1.00 77.25 80 LEU A N 1
ATOM 655 C CA . LEU A 1 80 ? 32.850 3.962 -26.323 1.00 77.25 80 LEU A CA 1
ATOM 656 C C . LEU A 1 80 ? 34.140 3.781 -27.135 1.00 77.25 80 LEU A C 1
ATOM 658 O O . LEU A 1 80 ? 34.238 4.319 -28.240 1.00 77.25 80 LEU A O 1
ATOM 662 N N . ARG A 1 81 ? 35.096 2.986 -26.634 1.00 70.00 81 ARG A N 1
ATOM 663 C CA . ARG A 1 81 ? 36.322 2.641 -27.371 1.00 70.00 81 ARG A CA 1
ATOM 664 C C . ARG A 1 81 ? 36.023 1.847 -28.641 1.00 70.00 81 ARG A C 1
ATOM 666 O O . ARG A 1 81 ? 36.536 2.201 -29.699 1.00 70.00 81 ARG A O 1
ATOM 673 N N . GLY A 1 82 ? 35.159 0.836 -28.566 1.00 69.44 82 GLY A N 1
ATOM 674 C CA . GLY A 1 82 ? 34.738 0.047 -29.727 1.00 69.44 82 GLY A CA 1
ATOM 675 C C . GLY A 1 82 ? 34.050 0.905 -30.789 1.00 69.44 82 GLY A C 1
ATOM 676 O O . GLY A 1 82 ? 34.390 0.835 -31.969 1.00 69.44 82 GLY A O 1
ATOM 677 N N . LYS A 1 83 ? 33.153 1.806 -30.372 1.00 75.50 83 LYS A N 1
ATOM 678 C CA . LYS A 1 83 ? 32.485 2.755 -31.272 1.00 75.50 83 LYS A CA 1
ATOM 679 C C . LYS A 1 83 ? 33.476 3.696 -31.966 1.00 75.50 83 LYS A C 1
ATOM 681 O O . LYS A 1 83 ? 33.343 3.935 -33.166 1.00 75.50 83 LYS A O 1
ATOM 686 N N . ALA A 1 84 ? 34.465 4.218 -31.239 1.00 73.94 84 ALA A N 1
ATOM 687 C CA . ALA A 1 84 ? 35.506 5.075 -31.809 1.00 73.94 84 ALA A CA 1
ATOM 688 C C . ALA A 1 84 ? 36.409 4.311 -32.793 1.00 73.94 84 ALA A C 1
ATOM 690 O O . ALA A 1 84 ? 36.715 4.822 -33.869 1.00 73.94 84 ALA A O 1
ATOM 691 N N . PHE A 1 85 ? 36.779 3.073 -32.461 1.00 78.88 85 PHE A N 1
ATOM 692 C CA . PHE A 1 85 ? 37.577 2.202 -33.323 1.00 78.88 85 PHE A CA 1
ATOM 693 C C . PHE A 1 85 ? 36.863 1.898 -34.647 1.00 78.88 85 PHE A C 1
ATOM 695 O O . PHE A 1 85 ? 37.420 2.115 -35.725 1.00 78.88 85 PHE A O 1
ATOM 702 N N . VAL A 1 86 ? 35.595 1.488 -34.576 1.00 75.38 86 VAL A N 1
ATOM 703 C CA . VAL A 1 86 ? 34.763 1.217 -35.756 1.00 75.38 86 VAL A CA 1
ATOM 704 C C . VAL A 1 86 ? 34.559 2.489 -36.586 1.00 75.38 86 VAL A C 1
ATOM 706 O O . VAL A 1 86 ? 34.757 2.470 -37.799 1.00 75.38 86 VAL A O 1
ATOM 709 N N . GLY A 1 87 ? 34.257 3.626 -35.949 1.00 67.94 87 GLY A N 1
ATOM 710 C CA . GLY A 1 87 ? 34.141 4.919 -36.635 1.00 67.94 87 GLY A CA 1
ATOM 711 C C . GLY A 1 87 ? 35.432 5.358 -37.342 1.00 67.94 87 GLY A C 1
ATOM 712 O O . GLY A 1 87 ? 35.383 5.892 -38.454 1.00 67.94 87 GLY A O 1
ATOM 713 N N . GLY A 1 88 ? 36.593 5.082 -36.741 1.00 70.19 88 GLY A N 1
ATOM 714 C CA . GLY A 1 88 ? 37.906 5.316 -37.343 1.00 70.19 88 GLY A CA 1
ATOM 715 C C . GLY A 1 88 ? 38.171 4.429 -38.563 1.00 70.19 88 GLY A C 1
ATOM 716 O O . GLY A 1 88 ? 38.645 4.928 -39.585 1.00 70.19 88 GLY A O 1
ATOM 717 N N . MET A 1 89 ? 37.806 3.143 -38.503 1.00 66.75 89 MET A N 1
ATOM 718 C CA . MET A 1 89 ? 37.910 2.231 -39.650 1.00 66.75 89 MET A CA 1
ATOM 719 C C . MET A 1 89 ? 37.016 2.664 -40.810 1.00 66.75 89 MET A C 1
ATOM 721 O O . MET A 1 89 ? 37.501 2.775 -41.933 1.00 66.75 89 MET A O 1
ATOM 725 N N . PHE A 1 90 ? 35.749 2.996 -40.550 1.00 66.25 90 PHE A N 1
ATOM 726 C CA . PHE A 1 90 ? 34.851 3.489 -41.599 1.00 66.25 90 PHE A CA 1
ATOM 727 C C . PHE A 1 90 ? 35.350 4.792 -42.230 1.00 66.25 90 PHE A C 1
ATOM 729 O O . PHE A 1 90 ? 35.231 4.974 -43.439 1.00 66.25 90 PHE A O 1
ATOM 736 N N . SER A 1 91 ? 35.964 5.677 -41.441 1.00 70.69 91 SER A N 1
ATOM 737 C CA . SER A 1 91 ? 36.559 6.915 -41.957 1.00 70.69 91 SER A CA 1
ATOM 738 C C . SER A 1 91 ? 37.775 6.646 -42.852 1.00 70.69 91 SER A C 1
ATOM 740 O O . SER A 1 91 ? 37.912 7.277 -43.899 1.00 70.69 91 SER A O 1
ATOM 742 N N . ARG A 1 92 ? 38.631 5.674 -42.497 1.00 66.69 92 ARG A N 1
ATOM 743 C CA . ARG A 1 92 ? 39.766 5.255 -43.340 1.00 66.69 92 ARG A CA 1
ATOM 744 C C . ARG A 1 92 ? 39.308 4.582 -44.630 1.00 66.69 92 ARG A C 1
ATOM 746 O O . ARG A 1 92 ? 39.780 4.963 -45.692 1.00 66.69 92 ARG A O 1
ATOM 753 N N . ILE A 1 93 ? 38.354 3.654 -44.550 1.00 68.94 93 ILE A N 1
ATOM 754 C CA . ILE A 1 93 ? 37.777 2.981 -45.725 1.00 68.94 93 ILE A CA 1
ATOM 755 C C . ILE A 1 93 ? 37.154 4.017 -46.667 1.00 68.94 93 ILE A C 1
ATOM 757 O O . ILE A 1 93 ? 37.423 4.008 -47.864 1.00 68.94 93 ILE A O 1
ATOM 761 N N . LYS A 1 94 ? 36.396 4.981 -46.131 1.00 66.38 94 LYS A N 1
ATOM 762 C CA . LYS A 1 94 ? 35.811 6.064 -46.929 1.00 66.38 94 LYS A CA 1
ATOM 763 C C . LYS A 1 94 ? 36.873 6.937 -47.609 1.00 66.38 94 LYS A C 1
ATOM 765 O O . LYS A 1 94 ? 36.677 7.323 -48.755 1.00 66.38 94 LYS A O 1
ATOM 770 N N . ASN A 1 95 ? 37.990 7.231 -46.943 1.00 65.12 95 ASN A N 1
ATOM 771 C CA . ASN A 1 95 ? 39.087 7.993 -47.547 1.00 65.12 95 ASN A CA 1
ATOM 772 C C . ASN A 1 95 ? 39.828 7.210 -48.641 1.00 65.12 95 ASN A C 1
ATOM 774 O O . ASN A 1 95 ? 40.222 7.817 -49.631 1.00 65.12 95 ASN A O 1
ATOM 778 N N . ILE A 1 96 ? 39.967 5.888 -48.507 1.00 66.56 96 ILE A N 1
ATOM 779 C CA . ILE A 1 96 ? 40.553 5.024 -49.546 1.00 66.56 96 ILE A CA 1
ATOM 780 C C . ILE A 1 96 ? 39.650 5.020 -50.792 1.00 66.56 96 ILE A C 1
ATOM 782 O O . ILE A 1 96 ? 40.090 5.410 -51.868 1.00 66.56 96 ILE A O 1
ATOM 786 N N . PHE A 1 97 ? 38.349 4.755 -50.627 1.00 57.69 97 PHE A N 1
ATOM 787 C CA . PHE A 1 97 ? 37.381 4.770 -51.736 1.00 57.69 97 PHE A CA 1
ATOM 788 C C . PHE A 1 97 ? 37.199 6.150 -52.399 1.00 57.69 97 PHE A C 1
ATOM 790 O O . PHE A 1 97 ? 36.864 6.236 -53.581 1.00 57.69 97 PHE A O 1
ATOM 797 N N . CYS A 1 98 ? 37.393 7.246 -51.659 1.00 55.62 98 CYS A N 1
ATOM 798 C CA . CYS A 1 98 ? 37.340 8.601 -52.216 1.00 55.62 98 CYS A CA 1
ATOM 799 C C . CYS A 1 98 ? 38.634 9.020 -52.936 1.00 55.62 98 CYS A C 1
ATOM 801 O O . CYS A 1 98 ? 38.570 9.915 -53.780 1.00 55.62 98 CYS A O 1
ATOM 803 N N . ASN A 1 99 ? 39.781 8.412 -52.6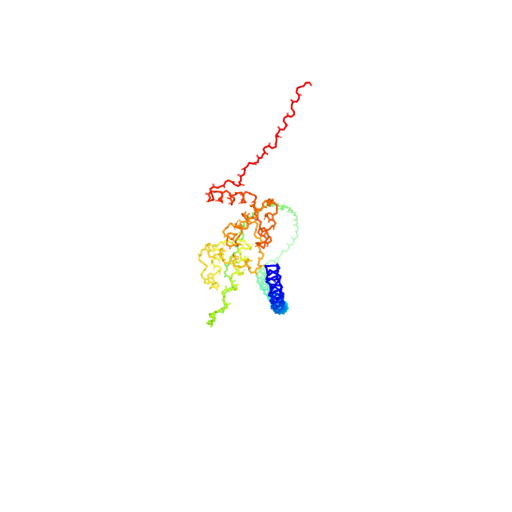18 1.00 54.56 99 ASN A N 1
ATOM 804 C CA . ASN A 1 99 ? 41.050 8.694 -53.292 1.00 54.56 99 ASN A CA 1
ATOM 805 C C . ASN A 1 99 ? 41.205 7.896 -54.594 1.00 54.56 99 ASN A C 1
ATOM 807 O O . ASN A 1 99 ? 41.726 8.450 -55.559 1.00 54.56 99 ASN A O 1
ATOM 811 N N . ASP A 1 100 ? 40.656 6.681 -54.682 1.00 51.97 100 ASP A N 1
ATOM 812 C CA . ASP A 1 100 ? 40.655 5.912 -55.937 1.00 51.97 100 ASP A CA 1
ATOM 813 C C . ASP A 1 100 ? 39.829 6.604 -57.036 1.00 51.97 100 ASP A C 1
ATOM 815 O O . ASP A 1 100 ? 40.283 6.737 -58.168 1.00 51.97 100 ASP A O 1
ATOM 819 N N . LYS A 1 101 ? 38.692 7.228 -56.688 1.00 49.66 101 LYS A N 1
ATOM 820 C CA . LYS A 1 101 ? 37.902 8.045 -57.636 1.00 49.66 101 LYS A CA 1
ATOM 821 C C . LYS A 1 101 ? 38.595 9.320 -58.139 1.00 49.66 101 LYS A C 1
ATOM 823 O O . LYS A 1 101 ? 38.073 9.962 -59.049 1.00 49.66 101 LYS A O 1
ATOM 828 N N . LYS A 1 102 ? 39.716 9.737 -57.541 1.00 47.19 102 LYS A N 1
ATOM 829 C CA . LYS A 1 102 ? 40.499 10.896 -58.007 1.00 47.19 102 LYS A CA 1
ATOM 830 C C . LYS A 1 102 ? 41.685 10.507 -58.888 1.00 47.19 102 LYS A C 1
ATOM 832 O O . LYS A 1 102 ? 42.171 11.375 -59.607 1.00 47.19 102 LYS A O 1
ATOM 837 N N . ASN A 1 103 ? 42.117 9.246 -58.874 1.00 45.81 103 ASN A N 1
ATOM 838 C CA . ASN A 1 103 ? 43.220 8.787 -59.721 1.00 45.81 103 ASN A CA 1
ATOM 839 C C . ASN A 1 103 ? 42.780 8.400 -61.140 1.00 45.81 103 ASN A C 1
ATOM 841 O O . ASN A 1 103 ? 43.585 8.531 -62.057 1.00 45.81 103 ASN A O 1
ATOM 845 N N . ASP A 1 104 ? 41.503 8.076 -61.360 1.00 48.56 104 ASP A N 1
ATOM 846 C CA . ASP A 1 104 ? 40.982 7.783 -62.708 1.00 48.56 104 ASP A CA 1
ATOM 847 C C . ASP A 1 104 ? 40.785 9.035 -63.592 1.00 48.56 104 ASP A C 1
ATOM 849 O O . ASP A 1 104 ? 40.540 8.918 -64.789 1.00 48.56 104 ASP A O 1
ATOM 853 N N . ASN A 1 105 ? 40.938 10.247 -63.041 1.00 46.47 105 ASN A N 1
ATOM 854 C CA . ASN A 1 105 ? 40.793 11.506 -63.790 1.00 46.47 105 ASN A CA 1
ATOM 855 C C . ASN A 1 105 ? 42.128 12.191 -64.146 1.00 46.47 105 ASN A C 1
ATOM 857 O O . ASN A 1 105 ? 42.112 13.296 -64.682 1.00 46.47 105 ASN A O 1
ATOM 861 N N . ASN A 1 106 ? 43.281 11.558 -63.894 1.00 44.12 106 ASN A N 1
ATOM 862 C CA . ASN A 1 106 ? 44.604 12.137 -64.178 1.00 44.12 106 ASN A CA 1
ATOM 863 C C . ASN A 1 106 ? 45.257 11.623 -65.478 1.00 44.12 106 ASN A C 1
ATOM 865 O O . ASN A 1 106 ? 46.479 11.607 -65.615 1.00 44.12 106 ASN A O 1
ATOM 869 N N . THR A 1 107 ? 44.458 11.256 -66.484 1.00 43.75 107 THR A N 1
ATOM 870 C CA . THR A 1 107 ? 44.946 11.077 -67.865 1.00 43.75 107 THR A CA 1
ATOM 871 C C . THR A 1 107 ? 44.059 11.817 -68.864 1.00 43.75 107 THR A C 1
ATOM 873 O O . THR A 1 107 ? 43.472 11.237 -69.769 1.00 43.75 107 THR A O 1
ATOM 876 N N . SER A 1 108 ? 43.953 13.134 -68.709 1.00 40.41 108 SER A N 1
ATOM 877 C CA . SER A 1 108 ? 43.800 14.045 -69.846 1.00 40.41 108 SER A CA 1
ATOM 878 C C . SER A 1 108 ? 43.936 15.497 -69.418 1.00 40.41 108 SER A C 1
ATOM 880 O O . SER A 1 108 ? 43.385 15.924 -68.410 1.00 40.41 108 SER A O 1
ATOM 882 N N . ASN A 1 109 ? 44.595 16.250 -70.292 1.00 34.59 109 ASN A N 1
ATOM 883 C CA . ASN A 1 109 ? 44.543 17.704 -70.423 1.00 34.59 109 ASN A CA 1
ATOM 884 C C . ASN A 1 109 ? 45.475 18.527 -69.532 1.00 34.59 109 ASN A C 1
ATOM 886 O O . ASN A 1 109 ? 45.097 19.302 -68.661 1.00 34.59 109 ASN A O 1
ATOM 890 N N . ASN A 1 110 ? 46.733 18.471 -69.959 1.00 41.09 110 ASN A N 1
ATOM 891 C CA . ASN A 1 110 ? 47.533 19.660 -70.221 1.00 41.09 110 ASN A CA 1
ATOM 892 C C . ASN A 1 110 ? 46.737 20.691 -71.063 1.00 41.09 110 ASN A C 1
ATOM 894 O O . ASN A 1 110 ? 46.427 20.394 -72.218 1.00 41.09 110 ASN A O 1
ATOM 898 N N . LYS A 1 111 ? 46.407 21.864 -70.496 1.00 37.22 111 LYS A N 1
ATOM 899 C CA . LYS A 1 111 ? 46.492 23.208 -71.124 1.00 37.22 111 LYS A CA 1
ATOM 900 C C . LYS A 1 111 ? 45.753 24.290 -70.313 1.00 37.22 111 LYS A C 1
ATOM 902 O O . LYS A 1 111 ? 44.537 24.286 -70.208 1.00 37.22 111 LYS A O 1
ATOM 907 N N . ASN A 1 112 ? 46.555 25.253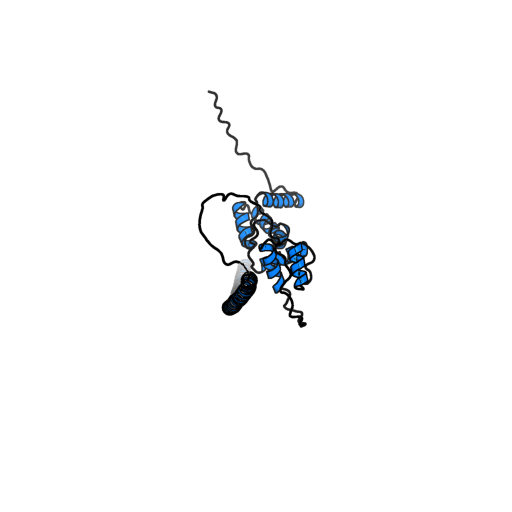 -69.862 1.00 34.12 112 ASN A N 1
ATOM 908 C CA . ASN A 1 112 ? 46.374 26.708 -69.936 1.00 34.12 112 ASN A CA 1
ATOM 909 C C . ASN A 1 112 ? 45.167 27.432 -69.294 1.00 34.12 112 ASN A C 1
ATOM 911 O O . ASN A 1 112 ? 44.031 27.329 -69.730 1.00 34.12 112 ASN A O 1
ATOM 915 N N . ASN A 1 113 ? 45.564 28.371 -68.423 1.00 33.34 113 ASN A N 1
ATOM 916 C CA . ASN A 1 113 ? 45.120 29.766 -68.280 1.00 33.34 113 ASN A CA 1
ATOM 917 C C . ASN A 1 113 ? 43.706 30.121 -67.777 1.00 33.34 113 ASN A C 1
ATOM 919 O O . ASN A 1 113 ? 42.718 30.049 -68.488 1.00 33.34 113 ASN A O 1
ATOM 923 N N . LYS A 1 114 ? 43.734 30.694 -66.563 1.00 35.50 114 LYS A N 1
ATOM 924 C CA . LYS A 1 114 ? 43.275 32.041 -66.159 1.00 35.50 114 LYS A CA 1
ATOM 925 C C . LYS A 1 114 ? 41.919 32.583 -66.649 1.00 35.50 114 LYS A C 1
ATOM 927 O O . LYS A 1 114 ? 41.745 32.892 -67.820 1.00 35.50 114 LYS A O 1
ATOM 932 N N . ASN A 1 115 ? 41.165 32.969 -65.613 1.00 34.16 115 ASN A N 1
ATOM 933 C CA . ASN A 1 115 ? 40.338 34.168 -65.417 1.00 34.16 115 ASN A CA 1
ATOM 934 C C . ASN A 1 115 ? 38.809 33.997 -65.368 1.00 34.16 115 ASN A C 1
ATOM 936 O O . ASN A 1 115 ? 38.200 33.270 -66.139 1.00 34.16 115 ASN A O 1
ATOM 940 N N . ASP A 1 116 ? 38.270 34.788 -64.433 1.00 33.28 116 ASP A N 1
ATOM 941 C CA . ASP A 1 116 ? 36.929 35.369 -64.328 1.00 33.28 116 ASP A CA 1
ATOM 942 C C . ASP A 1 116 ? 35.826 34.701 -63.477 1.00 33.28 116 ASP A C 1
ATOM 944 O O . ASP A 1 116 ? 35.128 33.770 -63.852 1.00 33.28 116 ASP A O 1
ATOM 948 N N . PHE A 1 117 ? 35.674 35.311 -62.292 1.00 33.59 117 PHE A N 1
ATOM 949 C CA . PHE A 1 117 ? 34.485 36.037 -61.819 1.00 33.59 117 PHE A CA 1
ATOM 950 C C . PHE A 1 117 ? 33.151 35.288 -61.580 1.00 33.59 117 PHE A C 1
ATOM 952 O O . PHE A 1 117 ? 32.347 35.073 -62.475 1.00 33.59 117 PHE A O 1
ATOM 959 N N . SER A 1 118 ? 32.819 35.226 -60.281 1.00 32.31 118 SER A N 1
ATOM 960 C CA . SER A 1 118 ? 31.562 35.731 -59.690 1.00 32.31 118 SER A CA 1
ATOM 961 C C . SER A 1 118 ? 30.318 34.838 -59.575 1.00 32.31 118 SER A C 1
ATOM 963 O O . SER A 1 118 ? 30.013 33.982 -60.389 1.00 32.31 118 SER A O 1
ATOM 965 N N . GLN A 1 119 ? 29.558 35.231 -58.544 1.00 35.84 119 GLN A N 1
ATOM 966 C CA . GLN A 1 119 ? 28.155 34.971 -58.203 1.00 35.84 119 GLN A CA 1
ATOM 967 C C . GLN A 1 119 ? 27.885 33.731 -57.341 1.00 35.84 119 GLN A C 1
ATOM 969 O O . GLN A 1 119 ? 28.109 32.600 -57.736 1.00 35.84 119 GLN A O 1
ATOM 974 N N . LYS A 1 120 ? 27.598 33.910 -56.043 1.00 33.34 120 LYS A N 1
ATOM 975 C CA . LYS A 1 120 ? 26.393 34.469 -55.375 1.00 33.34 120 LYS A CA 1
ATOM 976 C C . LYS A 1 120 ? 25.300 33.416 -55.164 1.00 33.34 120 LYS A C 1
ATOM 978 O O . LYS A 1 120 ? 24.868 32.761 -56.099 1.00 33.34 120 LYS A O 1
ATOM 983 N N . ASN A 1 121 ? 24.769 33.471 -53.937 1.00 32.22 121 ASN A N 1
ATOM 984 C CA . ASN A 1 121 ? 23.444 33.026 -53.491 1.00 32.22 121 ASN A CA 1
ATOM 985 C C . ASN A 1 121 ? 23.289 31.504 -53.303 1.00 32.22 121 ASN A C 1
ATOM 987 O O . ASN A 1 121 ? 23.835 30.707 -54.041 1.00 32.22 121 ASN A O 1
ATOM 991 N N . SER A 1 122 ? 22.578 30.982 -52.307 1.00 37.28 122 SER A N 1
ATOM 992 C CA . SER A 1 122 ? 21.690 31.579 -51.308 1.00 37.28 122 SER A CA 1
ATOM 993 C C . SER A 1 122 ? 21.396 30.498 -50.270 1.00 37.28 122 SER A C 1
ATOM 995 O O . SER A 1 122 ? 20.912 29.419 -50.606 1.00 37.28 122 SER A O 1
ATOM 997 N N . ARG A 1 123 ? 21.656 30.786 -48.994 1.00 38.78 123 ARG A N 1
ATOM 998 C CA . ARG A 1 123 ? 21.071 30.036 -47.881 1.00 38.78 123 ARG A CA 1
ATOM 999 C C . ARG A 1 123 ? 19.689 30.614 -47.612 1.00 38.78 123 ARG A C 1
ATOM 1001 O O . ARG A 1 123 ? 19.621 31.748 -47.156 1.00 38.78 123 ARG A O 1
ATOM 1008 N N . GLN A 1 124 ? 18.631 29.830 -47.806 1.00 37.53 124 GLN A N 1
ATOM 1009 C CA . GLN A 1 124 ? 17.437 29.888 -46.957 1.00 37.53 124 GLN A CA 1
ATOM 1010 C C . GLN A 1 124 ? 16.541 28.647 -47.134 1.00 37.53 124 GLN A C 1
ATOM 1012 O O . GLN A 1 124 ? 16.082 28.346 -48.224 1.00 37.53 124 GLN A O 1
ATOM 1017 N N . LYS A 1 125 ? 16.324 27.985 -45.987 1.00 38.06 125 LYS A N 1
ATOM 1018 C CA . LYS A 1 125 ? 15.117 27.300 -45.482 1.00 38.06 125 LYS A CA 1
ATOM 1019 C C . LYS A 1 125 ? 14.342 26.338 -46.398 1.00 38.06 125 LYS A C 1
ATOM 1021 O O . LYS A 1 125 ? 13.711 26.749 -47.356 1.00 38.06 125 LYS A O 1
ATOM 1026 N N . THR A 1 126 ? 14.123 25.125 -45.887 1.00 31.52 126 THR A N 1
ATOM 1027 C CA . THR A 1 126 ? 12.772 24.680 -45.486 1.00 31.52 126 THR A CA 1
ATOM 1028 C C . THR A 1 126 ? 12.842 23.535 -44.476 1.00 31.52 126 THR A C 1
ATOM 1030 O O . THR A 1 126 ? 13.699 22.658 -44.534 1.00 31.52 126 THR A O 1
ATOM 1033 N N . ASN A 1 127 ? 11.933 23.615 -43.505 1.00 34.75 127 ASN A N 1
ATOM 1034 C CA . ASN A 1 127 ? 11.607 22.588 -42.529 1.00 34.75 127 ASN A CA 1
ATOM 1035 C C . ASN A 1 127 ? 11.165 21.294 -43.218 1.00 34.75 127 ASN A C 1
ATOM 1037 O O . ASN A 1 127 ? 10.423 21.356 -44.190 1.00 34.75 127 ASN A O 1
ATOM 1041 N N . ASN A 1 128 ? 11.484 20.150 -42.612 1.00 32.88 128 ASN A N 1
ATOM 1042 C CA . ASN A 1 128 ? 10.495 19.089 -42.443 1.00 32.88 128 ASN A CA 1
ATOM 1043 C C . ASN A 1 128 ? 10.842 18.215 -41.234 1.00 32.88 128 ASN A C 1
ATOM 1045 O O . ASN A 1 128 ? 11.743 17.377 -41.259 1.00 32.88 128 ASN A O 1
ATOM 1049 N N . GLN A 1 129 ? 10.072 18.428 -40.164 1.00 42.88 129 GLN A N 1
ATOM 1050 C CA . GLN A 1 129 ? 9.846 17.452 -39.108 1.00 42.88 129 GLN A CA 1
ATOM 1051 C C . GLN A 1 129 ? 9.322 16.165 -39.746 1.00 42.88 129 GLN A C 1
ATOM 1053 O O . GLN A 1 129 ? 8.225 16.133 -40.296 1.00 42.88 129 GLN A O 1
ATOM 1058 N N . SER A 1 130 ? 10.085 15.085 -39.638 1.00 33.50 130 SER A N 1
ATOM 1059 C CA . SER A 1 130 ? 9.579 13.743 -39.896 1.00 33.50 130 SER A CA 1
ATOM 1060 C C . SER A 1 130 ? 10.120 12.782 -38.841 1.00 33.50 130 SER A C 1
ATOM 1062 O O . SER A 1 130 ? 11.316 12.677 -38.576 1.00 33.50 130 SER A O 1
ATOM 1064 N N . ARG A 1 131 ? 9.153 12.149 -38.173 1.00 34.97 131 ARG A N 1
ATOM 1065 C CA . ARG A 1 131 ? 9.251 11.096 -37.161 1.00 34.97 131 ARG A CA 1
ATOM 1066 C C . ARG A 1 131 ? 10.416 10.132 -37.422 1.00 34.97 131 ARG A C 1
ATOM 1068 O O . ARG A 1 131 ? 10.366 9.365 -38.378 1.00 34.97 131 ARG A O 1
ATOM 1075 N N . LYS A 1 132 ? 11.376 10.049 -36.496 1.00 32.72 132 LYS A N 1
ATOM 1076 C CA . LYS A 1 132 ? 12.205 8.844 -36.344 1.00 32.72 132 LYS A CA 1
ATOM 1077 C C . LYS A 1 132 ? 11.596 7.940 -35.281 1.00 32.72 132 LYS A C 1
ATOM 1079 O O . LYS A 1 132 ? 11.769 8.125 -34.083 1.00 32.72 132 LYS A O 1
ATOM 1084 N N . LYS A 1 133 ? 10.831 6.983 -35.797 1.00 32.50 133 LYS A N 1
ATOM 1085 C CA . LYS A 1 133 ? 10.409 5.734 -35.171 1.00 32.50 133 LYS A CA 1
ATOM 1086 C C . LYS A 1 133 ? 11.693 4.957 -34.845 1.00 32.50 133 LYS A C 1
ATOM 1088 O O . LYS A 1 133 ? 12.410 4.574 -35.762 1.00 32.50 133 LYS A O 1
ATOM 1093 N N . SER A 1 134 ? 12.035 4.814 -33.568 1.00 34.38 134 SER A N 1
ATOM 1094 C CA . SER A 1 134 ? 13.139 3.955 -33.137 1.00 34.38 134 SER A CA 1
ATOM 1095 C C . SER A 1 134 ? 12.703 2.501 -33.296 1.00 34.38 134 SER A C 1
ATOM 1097 O O . SER A 1 134 ? 11.828 2.032 -32.568 1.00 34.38 134 SER A O 1
ATOM 1099 N N . THR A 1 135 ? 13.263 1.811 -34.280 1.00 36.03 135 THR A N 1
ATOM 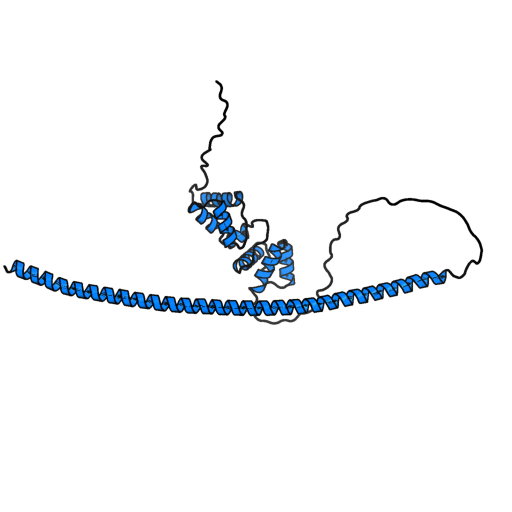1100 C CA . THR A 1 135 ? 13.155 0.361 -34.421 1.00 36.03 135 THR A CA 1
ATOM 1101 C C . THR A 1 135 ? 13.955 -0.301 -33.299 1.00 36.03 135 THR A C 1
ATOM 1103 O O . THR A 1 135 ? 15.177 -0.177 -33.247 1.00 36.03 135 THR A O 1
ATOM 1106 N N . LEU A 1 136 ? 13.229 -0.954 -32.381 1.00 39.59 136 LEU A N 1
ATOM 1107 C CA . LEU A 1 136 ? 13.661 -2.219 -31.784 1.00 39.59 136 LEU A CA 1
ATOM 1108 C C . LEU A 1 136 ? 14.037 -3.155 -32.937 1.00 39.59 136 LEU A C 1
ATOM 1110 O O . LEU A 1 136 ? 13.287 -3.170 -33.908 1.00 39.59 136 LEU A O 1
ATOM 1114 N N . ASP A 1 137 ? 15.170 -3.850 -32.826 1.00 38.22 137 ASP A N 1
ATOM 1115 C CA . ASP A 1 137 ? 15.409 -5.222 -33.329 1.00 38.22 137 ASP A CA 1
ATOM 1116 C C . ASP A 1 137 ? 16.903 -5.527 -33.524 1.00 38.22 137 ASP A C 1
ATOM 1118 O O . ASP A 1 137 ? 17.268 -6.244 -34.441 1.00 38.22 137 ASP A O 1
ATOM 1122 N N . ASP A 1 138 ? 17.786 -5.053 -32.641 1.00 37.38 138 ASP A N 1
ATOM 1123 C CA . ASP A 1 138 ? 19.131 -5.621 -32.537 1.00 37.38 138 ASP A CA 1
ATOM 1124 C C . ASP A 1 138 ? 19.587 -5.588 -31.077 1.00 37.38 138 ASP A C 1
ATOM 1126 O O . ASP A 1 138 ? 19.444 -4.576 -30.393 1.00 37.38 138 ASP A O 1
ATOM 1130 N N . VAL A 1 139 ? 20.169 -6.701 -30.623 1.00 40.81 139 VAL A N 1
ATOM 1131 C CA . VAL A 1 139 ? 20.668 -6.993 -29.263 1.00 40.81 139 VAL A CA 1
ATOM 1132 C C . VAL A 1 139 ? 19.634 -7.579 -28.287 1.00 40.81 139 VAL A C 1
ATOM 1134 O O . VAL A 1 139 ? 19.391 -7.002 -27.238 1.00 40.81 139 VAL A O 1
ATOM 1137 N N . VAL A 1 140 ? 19.098 -8.777 -28.569 1.00 35.16 140 VAL A N 1
ATOM 1138 C CA . VAL A 1 140 ? 18.953 -9.843 -27.546 1.00 35.16 140 VAL A CA 1
ATOM 1139 C C . VAL A 1 140 ? 19.034 -11.220 -28.226 1.00 35.16 140 VAL A C 1
ATOM 1141 O O . VAL A 1 140 ? 18.030 -11.817 -28.607 1.00 35.16 140 VAL A O 1
ATOM 1144 N N . LYS A 1 141 ? 20.247 -11.750 -28.358 1.00 44.62 141 LYS A N 1
ATOM 1145 C CA . LYS A 1 141 ? 20.501 -13.193 -28.393 1.00 44.62 141 LYS A CA 1
ATOM 1146 C C . LYS A 1 141 ? 21.650 -13.435 -27.433 1.00 44.62 141 LYS A C 1
ATOM 1148 O O . LYS A 1 141 ? 22.755 -12.984 -27.695 1.00 44.62 141 LYS A O 1
ATOM 1153 N N . ASP A 1 142 ? 21.325 -13.979 -26.270 1.00 36.69 142 ASP A N 1
ATOM 1154 C CA . ASP A 1 142 ? 21.976 -15.148 -25.677 1.00 36.69 142 ASP A CA 1
ATOM 1155 C C . ASP A 1 142 ? 21.498 -15.325 -24.233 1.00 36.69 142 ASP A C 1
ATOM 1157 O O . ASP A 1 142 ? 20.949 -14.411 -23.621 1.00 36.69 142 ASP A O 1
ATOM 1161 N N . CYS A 1 143 ? 21.685 -16.543 -23.725 1.00 33.09 143 CYS A N 1
ATOM 1162 C CA . CYS A 1 143 ? 21.233 -17.081 -22.438 1.00 33.09 143 CYS A CA 1
ATOM 1163 C C . CYS A 1 143 ? 19.819 -17.685 -22.430 1.00 33.09 143 CYS A C 1
ATOM 1165 O O . CYS A 1 143 ? 18.916 -17.257 -21.713 1.00 33.09 143 CYS A O 1
ATOM 1167 N N . LYS A 1 144 ? 19.678 -18.809 -23.144 1.00 38.44 144 LYS A N 1
ATOM 1168 C CA . LYS A 1 144 ? 18.889 -19.932 -22.625 1.00 38.44 144 LYS A CA 1
ATOM 1169 C C . LYS A 1 144 ? 19.746 -20.662 -21.587 1.00 38.44 144 LYS A C 1
ATOM 1171 O O . LYS A 1 144 ? 20.725 -21.288 -21.965 1.00 38.44 144 LYS A O 1
ATOM 1176 N N . HIS A 1 145 ? 19.359 -20.623 -20.318 1.00 33.78 145 HIS A N 1
ATOM 1177 C CA . HIS A 1 145 ? 19.646 -21.717 -19.393 1.00 33.78 145 HIS A CA 1
ATOM 1178 C C . HIS A 1 145 ? 18.484 -21.879 -18.416 1.00 33.78 145 HIS A C 1
ATOM 1180 O O . HIS A 1 145 ? 18.086 -20.952 -17.709 1.00 33.78 145 HIS A O 1
ATOM 1186 N N . GLU A 1 146 ? 17.918 -23.080 -18.429 1.00 39.22 146 GLU A N 1
ATOM 1187 C CA . GLU A 1 146 ? 16.978 -23.567 -17.434 1.00 39.22 146 GLU A CA 1
ATOM 1188 C C . GLU A 1 146 ? 17.664 -23.617 -16.066 1.00 39.22 146 GLU A C 1
ATOM 1190 O O . GLU A 1 146 ? 18.750 -24.178 -15.941 1.00 39.22 146 GLU A O 1
ATOM 1195 N N . ASN A 1 147 ? 17.005 -23.119 -15.018 1.00 32.72 147 ASN A N 1
ATOM 1196 C CA . ASN A 1 147 ? 17.100 -23.812 -13.740 1.00 32.72 147 ASN A CA 1
ATOM 1197 C C . ASN A 1 147 ? 15.828 -23.649 -12.903 1.00 32.72 147 ASN A C 1
ATOM 1199 O O . ASN A 1 147 ? 15.331 -22.541 -12.650 1.00 32.72 147 ASN A O 1
ATOM 1203 N N . LYS A 1 148 ? 15.298 -24.811 -12.523 1.00 46.59 148 LYS A N 1
ATOM 1204 C CA . LYS A 1 148 ? 14.118 -25.038 -11.696 1.00 46.59 148 LYS A CA 1
ATOM 1205 C C . LYS A 1 148 ? 14.462 -24.625 -10.266 1.00 46.59 148 LYS A C 1
ATOM 1207 O O . LYS A 1 148 ? 15.323 -25.230 -9.651 1.00 46.59 148 LYS A O 1
ATOM 1212 N N . ASN A 1 149 ? 13.798 -23.595 -9.749 1.00 35.53 149 ASN A N 1
ATOM 1213 C CA . ASN A 1 149 ? 13.671 -23.366 -8.309 1.00 35.53 149 ASN A CA 1
ATOM 1214 C C . ASN A 1 149 ? 12.409 -22.534 -8.058 1.00 35.53 149 ASN A C 1
ATOM 1216 O O . ASN A 1 149 ? 12.371 -21.310 -8.210 1.00 35.53 149 ASN A O 1
ATOM 1220 N N . THR A 1 150 ? 11.334 -23.256 -7.763 1.00 43.62 150 THR A N 1
ATOM 1221 C CA . THR A 1 150 ? 10.015 -22.765 -7.372 1.00 43.62 150 THR A CA 1
ATOM 1222 C C . THR A 1 150 ? 10.056 -22.385 -5.896 1.00 43.62 150 THR A C 1
ATOM 1224 O O . THR A 1 150 ? 10.094 -23.259 -5.039 1.00 43.62 150 THR A O 1
ATOM 1227 N N . GLY A 1 151 ? 10.079 -21.085 -5.596 1.00 38.25 151 GLY A N 1
ATOM 1228 C CA . GLY A 1 151 ? 9.907 -20.607 -4.219 1.00 38.25 151 GLY A CA 1
ATOM 1229 C C . GLY A 1 151 ? 10.239 -19.133 -3.976 1.00 38.25 151 GLY A C 1
ATOM 1230 O O . GLY A 1 151 ? 9.603 -18.512 -3.139 1.00 38.25 151 GLY A O 1
ATOM 1231 N N . LYS A 1 152 ? 11.174 -18.533 -4.731 1.00 41.06 152 LYS A N 1
ATOM 1232 C CA . LYS A 1 152 ? 11.658 -17.154 -4.470 1.00 41.06 152 LYS A CA 1
ATOM 1233 C C . LYS A 1 152 ? 11.512 -16.140 -5.620 1.00 41.06 152 LYS A C 1
ATOM 1235 O O . LYS A 1 152 ? 11.909 -14.995 -5.467 1.00 41.06 152 LYS A O 1
ATOM 1240 N N . LYS A 1 153 ? 10.919 -16.506 -6.765 1.00 50.25 153 LYS A N 1
ATOM 1241 C CA . LYS A 1 153 ? 10.869 -15.641 -7.972 1.00 50.25 153 LYS A CA 1
ATOM 1242 C C . LYS A 1 153 ? 9.626 -14.749 -8.115 1.00 50.25 153 LYS A C 1
ATOM 1244 O O . LYS A 1 153 ? 9.539 -14.006 -9.086 1.00 50.25 153 LYS A O 1
ATOM 1249 N N . HIS A 1 154 ? 8.656 -14.818 -7.202 1.00 49.78 154 HIS A N 1
ATOM 1250 C CA . HIS A 1 154 ? 7.412 -14.047 -7.351 1.00 49.78 154 HIS A CA 1
ATOM 1251 C C . HIS A 1 154 ? 7.576 -12.548 -7.048 1.00 49.78 154 HIS A C 1
ATOM 1253 O O . HIS A 1 154 ? 6.842 -11.739 -7.606 1.00 49.78 154 HIS A O 1
ATOM 1259 N N . MET A 1 155 ? 8.550 -12.189 -6.206 1.00 53.53 155 MET A N 1
ATOM 1260 C CA . MET A 1 155 ? 8.712 -10.830 -5.680 1.00 53.53 155 MET A CA 1
ATOM 1261 C C . MET A 1 155 ? 9.458 -9.879 -6.636 1.00 53.53 155 MET A C 1
ATOM 1263 O O . MET A 1 155 ? 9.233 -8.677 -6.614 1.00 53.53 155 MET A O 1
ATOM 1267 N N . ASP A 1 156 ? 10.309 -10.413 -7.514 1.00 70.38 156 ASP A N 1
ATOM 1268 C CA . ASP A 1 156 ? 11.240 -9.612 -8.327 1.00 70.38 156 ASP A CA 1
ATOM 1269 C C . ASP A 1 156 ? 10.533 -8.862 -9.475 1.00 70.38 156 ASP A C 1
ATOM 1271 O O . ASP A 1 156 ? 10.860 -7.732 -9.838 1.00 70.38 156 ASP A O 1
ATOM 1275 N N . TYR A 1 157 ? 9.469 -9.447 -10.029 1.00 86.50 157 TYR A N 1
ATOM 1276 C CA . TYR A 1 157 ? 8.802 -8.836 -11.174 1.00 86.50 157 TYR A CA 1
ATOM 1277 C C . TYR A 1 157 ? 7.653 -7.892 -10.806 1.00 86.50 157 TYR A C 1
ATOM 1279 O O . TYR A 1 157 ? 7.294 -7.065 -11.638 1.00 86.50 157 TYR A O 1
ATOM 1287 N N . SER A 1 158 ? 7.084 -7.936 -9.594 1.00 87.69 158 SER A N 1
ATOM 1288 C CA . SER A 1 158 ? 6.092 -6.928 -9.171 1.00 87.69 158 SER A CA 1
ATOM 1289 C C . SER A 1 158 ? 6.734 -5.540 -9.081 1.00 87.69 158 SER A C 1
ATOM 1291 O O . SER A 1 158 ? 6.167 -4.567 -9.585 1.00 87.69 158 SER A O 1
ATOM 1293 N N . VAL A 1 159 ? 7.972 -5.481 -8.576 1.00 89.94 159 VAL A N 1
ATOM 1294 C CA . VAL A 1 159 ? 8.837 -4.293 -8.597 1.00 89.94 159 VAL A CA 1
ATOM 1295 C C . VAL A 1 159 ? 9.031 -3.799 -10.025 1.00 89.94 159 VAL A C 1
ATOM 1297 O O . VAL A 1 159 ? 8.685 -2.661 -10.344 1.00 89.94 159 VAL A O 1
ATOM 1300 N N . ARG A 1 160 ? 9.474 -4.681 -10.927 1.00 91.62 160 ARG A N 1
ATOM 1301 C CA . ARG A 1 160 ? 9.713 -4.314 -12.327 1.00 91.62 160 ARG A CA 1
ATOM 1302 C C . ARG A 1 160 ? 8.456 -3.820 -13.046 1.00 91.62 160 ARG A C 1
ATOM 1304 O O . ARG A 1 160 ? 8.506 -2.878 -13.833 1.00 91.62 160 ARG A O 1
ATOM 1311 N N . ILE A 1 161 ? 7.314 -4.450 -12.798 1.00 93.12 161 ILE A N 1
ATOM 1312 C CA . ILE A 1 161 ? 6.038 -4.068 -13.410 1.00 93.12 161 ILE A CA 1
ATOM 1313 C C . ILE A 1 161 ? 5.566 -2.710 -12.876 1.00 93.12 161 ILE A C 1
ATOM 1315 O O . ILE A 1 161 ? 5.091 -1.881 -13.657 1.00 93.12 161 ILE A O 1
ATOM 1319 N N . ALA A 1 162 ? 5.754 -2.446 -11.581 1.00 91.31 162 ALA A N 1
ATOM 1320 C CA . ALA A 1 162 ? 5.501 -1.141 -10.979 1.00 91.31 162 ALA A CA 1
ATOM 1321 C C . ALA A 1 162 ? 6.408 -0.045 -11.564 1.00 91.31 162 ALA A C 1
ATOM 1323 O O . ALA A 1 162 ? 5.909 1.030 -11.901 1.00 91.31 162 ALA A O 1
ATOM 1324 N N . GLU A 1 163 ? 7.700 -0.321 -11.771 1.00 91.00 163 GLU A N 1
ATOM 1325 C CA . GLU A 1 163 ? 8.628 0.592 -12.454 1.00 91.00 163 GLU A CA 1
ATOM 1326 C C . GLU A 1 163 ? 8.156 0.931 -13.868 1.00 91.00 163 GLU A C 1
ATOM 1328 O O . GLU A 1 163 ? 8.016 2.105 -14.210 1.00 91.00 163 GLU A O 1
ATOM 1333 N N . LEU A 1 164 ? 7.860 -0.082 -14.690 1.00 92.56 164 LEU A N 1
ATOM 1334 C CA . LEU A 1 164 ? 7.376 0.122 -16.059 1.00 92.56 164 LEU A CA 1
ATOM 1335 C C . LEU A 1 164 ? 6.088 0.955 -16.066 1.00 92.56 164 LEU A C 1
ATOM 1337 O O . LEU A 1 164 ? 5.947 1.905 -16.839 1.00 92.56 164 LEU A O 1
ATOM 1341 N N . TYR A 1 165 ? 5.160 0.662 -15.159 1.00 93.19 165 TYR A N 1
ATOM 1342 C CA . TYR A 1 165 ? 3.926 1.430 -15.027 1.00 93.19 165 TYR A CA 1
ATOM 1343 C C . TYR A 1 165 ? 4.183 2.905 -14.659 1.00 93.19 165 TYR A C 1
ATOM 1345 O O . TYR A 1 165 ? 3.595 3.817 -15.260 1.00 93.19 165 TYR A O 1
ATOM 1353 N N . ASN A 1 166 ? 5.093 3.146 -13.713 1.00 90.44 166 ASN A N 1
ATOM 1354 C CA . ASN A 1 166 ? 5.536 4.473 -13.283 1.00 90.44 166 ASN A CA 1
ATOM 1355 C C . ASN A 1 166 ? 6.261 5.247 -14.395 1.00 90.44 166 ASN A C 1
ATOM 1357 O O . ASN A 1 166 ? 6.036 6.447 -14.553 1.00 90.44 166 ASN A O 1
ATOM 1361 N N . HIS A 1 167 ? 7.045 4.560 -15.229 1.00 90.94 167 HIS A N 1
ATOM 1362 C CA . HIS A 1 167 ? 7.679 5.125 -16.425 1.00 90.94 167 HIS A CA 1
ATOM 1363 C C . HIS A 1 167 ? 6.689 5.471 -17.547 1.00 90.94 167 HIS A C 1
ATOM 1365 O O . HIS A 1 167 ? 7.081 6.045 -18.561 1.00 90.94 167 HIS A O 1
ATOM 1371 N N . GLY A 1 168 ? 5.399 5.178 -17.366 1.00 90.50 168 GLY A N 1
ATOM 1372 C CA . GLY A 1 168 ? 4.347 5.588 -18.289 1.00 90.50 168 GLY A CA 1
ATOM 1373 C C . GLY A 1 168 ? 4.036 4.571 -19.380 1.00 90.50 168 GLY A C 1
ATOM 1374 O O . GLY A 1 168 ? 3.196 4.874 -20.227 1.00 90.50 168 GLY A O 1
ATOM 1375 N N . TYR A 1 169 ? 4.621 3.371 -19.328 1.00 91.62 169 TYR A N 1
ATOM 1376 C CA . TYR A 1 169 ? 4.282 2.298 -20.259 1.00 91.62 169 TYR A CA 1
ATOM 1377 C C . TYR A 1 169 ? 2.789 1.973 -20.175 1.00 91.62 169 TYR A C 1
ATOM 1379 O O . TYR A 1 169 ? 2.165 2.011 -19.103 1.00 91.62 169 TYR A O 1
ATOM 1387 N N . ASN A 1 170 ? 2.188 1.690 -21.328 1.00 93.25 170 ASN A N 1
ATOM 1388 C CA . ASN A 1 170 ? 0.803 1.247 -21.373 1.00 93.25 170 ASN A CA 1
ATOM 1389 C C . ASN A 1 170 ? 0.705 -0.243 -21.009 1.00 93.25 170 ASN A C 1
ATOM 1391 O O . ASN A 1 170 ? 1.672 -0.998 -21.068 1.00 93.25 170 ASN A O 1
ATOM 1395 N N . THR A 1 171 ? -0.493 -0.693 -20.643 1.00 92.31 171 THR A N 1
ATOM 1396 C CA . THR A 1 171 ? -0.725 -2.074 -20.199 1.00 92.31 171 THR A CA 1
ATOM 1397 C C . THR A 1 171 ? -0.295 -3.115 -21.235 1.00 92.31 171 THR A C 1
ATOM 1399 O O . THR A 1 171 ? 0.232 -4.155 -20.860 1.00 92.31 171 THR A O 1
ATOM 1402 N N . ARG A 1 172 ? -0.472 -2.842 -22.535 1.00 93.31 172 ARG A N 1
ATOM 1403 C CA . ARG A 1 172 ? -0.091 -3.782 -23.602 1.00 93.31 172 ARG A CA 1
ATOM 1404 C C . ARG A 1 172 ? 1.424 -3.936 -23.710 1.00 93.31 172 ARG A C 1
ATOM 1406 O O . ARG A 1 172 ? 1.901 -5.042 -23.933 1.00 93.31 172 ARG A O 1
ATOM 1413 N N . GLU A 1 173 ? 2.171 -2.850 -23.551 1.00 94.31 173 GLU A N 1
ATOM 1414 C CA . GLU A 1 173 ? 3.637 -2.873 -23.521 1.00 94.31 173 GLU A CA 1
ATOM 1415 C C . GLU A 1 173 ? 4.153 -3.619 -22.298 1.00 94.31 173 GLU A C 1
ATOM 1417 O O . GLU A 1 173 ? 5.043 -4.450 -22.432 1.00 94.31 173 GLU A O 1
ATOM 1422 N N . ILE A 1 174 ? 3.545 -3.380 -21.135 1.00 93.81 174 ILE A N 1
ATOM 1423 C CA . ILE A 1 174 ? 3.890 -4.076 -19.893 1.00 93.81 174 ILE A CA 1
ATOM 1424 C C . ILE A 1 174 ? 3.651 -5.584 -20.034 1.00 93.81 174 ILE A C 1
ATOM 1426 O O . ILE A 1 174 ? 4.524 -6.368 -19.682 1.00 93.81 174 ILE A O 1
ATOM 1430 N N . ILE A 1 175 ? 2.510 -5.999 -20.597 1.00 94.56 175 ILE A N 1
ATOM 1431 C CA . ILE A 1 175 ? 2.211 -7.417 -20.868 1.00 94.56 175 ILE A CA 1
ATOM 1432 C C . ILE A 1 175 ? 3.218 -8.007 -21.865 1.00 94.56 175 ILE A C 1
ATOM 1434 O O . ILE A 1 175 ? 3.694 -9.122 -21.675 1.00 94.56 175 ILE A O 1
ATOM 1438 N N . ARG A 1 176 ? 3.580 -7.268 -22.922 1.00 93.62 176 ARG A N 1
ATOM 1439 C CA . ARG A 1 176 ? 4.576 -7.734 -23.897 1.00 93.62 176 ARG A CA 1
ATOM 1440 C C . ARG A 1 176 ? 5.938 -7.947 -23.238 1.00 93.62 176 ARG A C 1
ATOM 1442 O O . ARG A 1 176 ? 6.521 -9.007 -23.418 1.00 93.62 176 ARG A O 1
ATOM 1449 N N . GLU A 1 177 ? 6.408 -6.978 -22.458 1.00 92.31 177 GLU A N 1
ATOM 1450 C CA . GLU A 1 177 ? 7.669 -7.073 -21.712 1.00 92.31 177 GLU A CA 1
ATOM 1451 C C . GLU A 1 177 ? 7.636 -8.238 -20.713 1.00 92.31 177 GLU A C 1
ATOM 1453 O O . GLU A 1 177 ? 8.595 -9.004 -20.615 1.00 92.31 177 GLU A O 1
ATOM 1458 N N . ALA A 1 178 ? 6.508 -8.417 -20.019 1.00 92.31 178 ALA A N 1
ATOM 1459 C CA . ALA A 1 178 ? 6.292 -9.522 -19.097 1.00 92.31 178 ALA A CA 1
ATOM 1460 C C . ALA A 1 178 ? 6.401 -10.884 -19.794 1.00 92.31 178 ALA A C 1
ATOM 1462 O O . ALA A 1 178 ? 7.119 -11.761 -19.316 1.00 92.31 178 ALA A O 1
ATOM 1463 N N . ASN A 1 179 ? 5.764 -11.035 -20.956 1.00 90.50 179 ASN A N 1
ATOM 1464 C CA . ASN A 1 179 ? 5.830 -12.256 -21.755 1.00 90.50 179 ASN A CA 1
ATOM 1465 C C . ASN A 1 179 ? 7.247 -12.521 -22.279 1.00 90.50 179 ASN A C 1
ATOM 1467 O O . ASN A 1 179 ? 7.730 -13.646 -22.164 1.00 90.50 179 ASN A O 1
ATOM 1471 N N . THR A 1 180 ? 7.944 -11.495 -22.780 1.00 90.31 180 THR A N 1
ATOM 1472 C CA . THR A 1 180 ? 9.337 -11.610 -23.247 1.00 90.31 180 THR A CA 1
ATOM 1473 C C . THR A 1 180 ? 10.276 -12.079 -22.134 1.00 90.31 180 THR A C 1
ATOM 1475 O O . THR A 1 180 ? 11.190 -12.861 -22.383 1.00 90.31 180 THR A O 1
ATOM 1478 N N . ARG A 1 181 ? 10.043 -11.637 -20.893 1.00 87.19 181 ARG A N 1
ATOM 1479 C CA . ARG A 1 181 ? 10.849 -12.014 -19.720 1.00 87.19 181 ARG A CA 1
ATOM 1480 C C . ARG A 1 181 ? 10.364 -13.275 -19.000 1.00 87.19 181 ARG A C 1
ATOM 1482 O O . ARG A 1 181 ? 10.989 -13.694 -18.028 1.00 87.19 181 ARG A O 1
ATOM 1489 N N . GLY A 1 182 ? 9.266 -13.883 -19.449 1.00 88.56 182 GLY A N 1
ATOM 1490 C CA . GLY A 1 182 ? 8.700 -15.089 -18.841 1.00 88.56 182 GLY A CA 1
ATOM 1491 C C . GLY A 1 182 ? 8.013 -14.862 -17.488 1.00 88.56 182 GLY A C 1
ATOM 1492 O O . GLY A 1 182 ? 7.941 -15.788 -16.676 1.00 88.56 182 GLY A O 1
ATOM 1493 N N . TYR A 1 183 ? 7.510 -13.653 -17.216 1.00 89.31 183 TYR A N 1
ATOM 1494 C CA . TYR A 1 183 ? 6.723 -13.371 -16.013 1.00 89.31 183 TYR A CA 1
ATOM 1495 C C . TYR A 1 183 ? 5.357 -14.052 -16.111 1.00 89.31 183 TYR A C 1
ATOM 1497 O O . TYR A 1 183 ? 4.547 -13.754 -16.987 1.00 89.31 183 TYR A O 1
ATOM 1505 N N . LYS A 1 184 ? 5.088 -14.988 -15.198 1.00 85.75 184 LYS A N 1
ATOM 1506 C CA . LYS A 1 184 ? 3.839 -15.753 -15.205 1.00 85.75 184 LYS A CA 1
ATOM 1507 C C . LYS A 1 184 ? 2.677 -14.926 -14.649 1.00 85.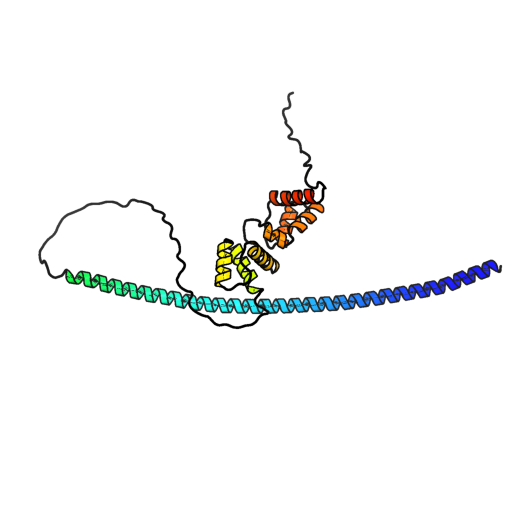75 184 LYS A C 1
ATOM 1509 O O . LYS A 1 184 ? 2.814 -14.242 -13.633 1.00 85.75 184 LYS A O 1
ATOM 1514 N N . GLY A 1 185 ? 1.513 -15.063 -15.287 1.00 86.12 185 GLY A N 1
ATOM 1515 C CA . GLY A 1 185 ? 0.245 -14.523 -14.791 1.00 86.12 185 GLY A CA 1
ATOM 1516 C C . GLY A 1 185 ? 0.072 -13.016 -14.980 1.00 86.12 185 GLY A C 1
ATOM 1517 O O . GLY A 1 185 ? -0.560 -12.389 -14.139 1.00 86.12 185 GLY A O 1
ATOM 1518 N N . ILE A 1 186 ? 0.652 -12.434 -16.037 1.00 91.50 186 ILE A N 1
ATOM 1519 C CA . ILE A 1 186 ? 0.442 -11.030 -16.420 1.00 91.50 186 ILE A CA 1
ATOM 1520 C C . ILE A 1 186 ? -0.116 -10.989 -17.841 1.00 91.50 186 ILE A C 1
ATOM 1522 O O . ILE A 1 186 ? 0.614 -10.805 -18.810 1.00 91.50 186 ILE A O 1
ATOM 1526 N N . ASN A 1 187 ? -1.425 -11.179 -17.961 1.00 92.81 187 ASN A N 1
ATOM 1527 C CA . ASN A 1 187 ? -2.104 -11.313 -19.248 1.00 92.81 187 ASN A CA 1
ATOM 1528 C C . ASN A 1 187 ? -3.066 -10.160 -19.530 1.00 92.81 187 ASN A C 1
ATOM 1530 O O . ASN A 1 187 ? -3.425 -9.912 -20.681 1.00 92.81 187 ASN A O 1
ATOM 1534 N N . ASN A 1 188 ? -3.519 -9.464 -18.488 1.00 93.94 188 ASN A N 1
ATOM 1535 C CA . ASN A 1 188 ? -4.549 -8.444 -18.607 1.00 93.94 188 ASN A CA 1
ATOM 1536 C C . ASN A 1 188 ? -4.267 -7.219 -17.715 1.00 93.94 188 ASN A C 1
ATOM 1538 O O . ASN A 1 188 ? -3.281 -7.144 -16.982 1.00 93.94 188 ASN A O 1
ATOM 1542 N N . TYR A 1 189 ? -5.147 -6.218 -17.809 1.00 92.94 189 TYR A N 1
ATOM 1543 C CA . TYR A 1 189 ? -5.047 -4.987 -17.026 1.00 92.94 189 TYR A CA 1
ATOM 1544 C C . TYR A 1 189 ? -5.133 -5.219 -15.517 1.00 92.94 189 TYR A C 1
ATOM 1546 O O . TYR A 1 189 ? -4.389 -4.582 -14.775 1.00 92.94 189 TYR A O 1
ATOM 1554 N N . ASN A 1 190 ? -6.016 -6.117 -15.075 1.00 93.19 190 ASN A N 1
ATOM 1555 C CA . ASN A 1 190 ? -6.170 -6.425 -13.660 1.00 93.19 190 ASN A CA 1
ATOM 1556 C C . ASN A 1 190 ? -4.865 -6.993 -13.108 1.00 93.19 190 ASN A C 1
ATOM 1558 O O . ASN A 1 190 ? -4.336 -6.405 -12.171 1.00 93.19 190 ASN A O 1
ATOM 1562 N N . ASP A 1 191 ? -4.276 -7.984 -13.780 1.00 92.56 191 ASP A N 1
ATOM 1563 C CA . ASP A 1 191 ? -3.003 -8.586 -13.376 1.00 92.56 191 ASP A CA 1
ATOM 1564 C C . ASP A 1 191 ? -1.894 -7.532 -13.236 1.00 92.56 191 ASP A C 1
ATOM 1566 O O . ASP A 1 191 ? -1.158 -7.511 -12.251 1.00 92.56 191 ASP A O 1
ATOM 1570 N N . VAL A 1 192 ? -1.799 -6.602 -14.197 1.00 92.50 192 VAL A N 1
ATOM 1571 C CA . VAL A 1 192 ? -0.844 -5.487 -14.119 1.00 92.50 192 VAL A CA 1
ATOM 1572 C C . VAL A 1 192 ? -1.142 -4.618 -12.900 1.00 92.50 192 VAL A C 1
ATOM 1574 O O . VAL A 1 192 ? -0.234 -4.325 -12.130 1.00 92.50 192 VAL A O 1
ATOM 1577 N N . THR A 1 193 ? -2.394 -4.211 -12.684 1.00 92.75 193 THR A N 1
ATOM 1578 C CA . THR A 1 193 ? -2.742 -3.381 -11.520 1.00 92.75 193 THR A CA 1
ATOM 1579 C C . THR A 1 193 ? -2.528 -4.082 -10.182 1.00 92.75 193 THR A C 1
ATOM 1581 O O . THR A 1 193 ? -2.154 -3.408 -9.225 1.00 92.75 193 THR A O 1
ATOM 1584 N N . ASP A 1 194 ? -2.718 -5.401 -10.119 1.00 92.19 194 ASP A N 1
ATOM 1585 C CA . ASP A 1 194 ? -2.434 -6.229 -8.947 1.00 92.19 194 ASP A CA 1
ATOM 1586 C C . ASP A 1 194 ? -0.935 -6.212 -8.634 1.00 92.19 194 ASP A C 1
ATOM 1588 O O . ASP A 1 194 ? -0.540 -5.863 -7.522 1.00 92.19 194 ASP A O 1
ATOM 1592 N N . ARG A 1 195 ? -0.085 -6.453 -9.640 1.00 93.19 195 ARG A N 1
ATOM 1593 C CA . ARG A 1 195 ? 1.377 -6.412 -9.474 1.00 93.19 195 ARG A CA 1
ATOM 1594 C C . ARG A 1 195 ? 1.911 -5.024 -9.153 1.00 93.19 195 ARG A C 1
ATOM 1596 O O . ARG A 1 195 ? 2.844 -4.900 -8.366 1.00 93.19 195 ARG A O 1
ATOM 1603 N N . VAL A 1 196 ? 1.315 -3.973 -9.714 1.00 92.12 196 VAL A N 1
ATOM 1604 C CA . VAL A 1 196 ? 1.682 -2.596 -9.361 1.00 92.12 196 VAL A CA 1
ATOM 1605 C C . VAL A 1 196 ? 1.299 -2.294 -7.912 1.00 92.12 196 VAL A C 1
ATOM 1607 O O . VAL A 1 196 ? 2.106 -1.720 -7.188 1.00 92.12 196 VAL A O 1
ATOM 1610 N N . ALA A 1 197 ? 0.099 -2.678 -7.466 1.00 91.31 197 ALA A N 1
ATOM 1611 C CA . ALA A 1 197 ? -0.316 -2.485 -6.077 1.00 91.31 197 ALA A CA 1
ATOM 1612 C C . ALA A 1 197 ? 0.595 -3.253 -5.104 1.00 91.31 197 ALA A C 1
ATOM 1614 O O . ALA A 1 197 ? 1.019 -2.688 -4.099 1.00 91.31 197 ALA A O 1
ATOM 1615 N N . GLU A 1 198 ? 0.963 -4.489 -5.449 1.00 90.94 198 GLU A N 1
ATOM 1616 C CA . GLU A 1 198 ? 1.937 -5.293 -4.709 1.00 90.94 198 GLU A CA 1
ATOM 1617 C C . GLU A 1 198 ? 3.300 -4.582 -4.630 1.00 90.94 198 GLU A C 1
ATOM 1619 O O . GLU A 1 198 ? 3.831 -4.388 -3.539 1.00 90.94 198 GLU A O 1
ATOM 1624 N N . GLY A 1 199 ? 3.843 -4.100 -5.752 1.00 89.25 199 GLY A N 1
ATOM 1625 C CA . GLY A 1 199 ? 5.105 -3.352 -5.763 1.00 89.25 199 GLY A CA 1
ATOM 1626 C C . GLY A 1 199 ? 5.063 -2.091 -4.890 1.00 89.25 199 GLY A C 1
ATOM 1627 O O . GLY A 1 199 ? 5.987 -1.832 -4.120 1.00 89.25 199 GLY A O 1
ATOM 1628 N N . LEU A 1 200 ? 3.967 -1.329 -4.944 1.00 88.62 200 LEU A N 1
ATOM 1629 C CA . LEU A 1 200 ? 3.782 -0.147 -4.095 1.00 88.62 200 LEU A CA 1
ATOM 1630 C C . LEU A 1 200 ? 3.682 -0.525 -2.613 1.00 88.62 200 LEU A C 1
ATOM 1632 O O . LEU A 1 200 ? 4.253 0.168 -1.780 1.00 88.62 200 LEU A O 1
ATOM 1636 N N . SER A 1 201 ? 3.013 -1.627 -2.264 1.00 86.62 201 SER A N 1
ATOM 1637 C CA . SER A 1 201 ? 2.931 -2.079 -0.868 1.00 86.62 201 SER A CA 1
ATOM 1638 C C . SER A 1 201 ? 4.297 -2.431 -0.264 1.00 86.62 201 SER A C 1
ATOM 1640 O O . SER A 1 201 ? 4.488 -2.264 0.936 1.00 86.62 201 SER A O 1
ATOM 1642 N N . HIS A 1 202 ? 5.270 -2.799 -1.104 1.00 85.75 202 HIS A N 1
ATOM 1643 C CA . HIS A 1 202 ? 6.660 -3.056 -0.716 1.00 85.75 202 HIS A CA 1
ATOM 1644 C C . HIS A 1 202 ? 7.546 -1.796 -0.661 1.00 85.75 202 HIS A C 1
ATOM 1646 O O . HIS A 1 202 ? 8.763 -1.907 -0.562 1.00 85.75 202 HIS A O 1
ATOM 1652 N N . GLY A 1 203 ? 6.967 -0.593 -0.726 1.00 84.88 203 GLY A N 1
ATOM 1653 C CA . GLY A 1 203 ? 7.708 0.661 -0.532 1.00 84.88 203 GLY A CA 1
ATOM 1654 C C . GLY A 1 203 ? 8.087 1.405 -1.812 1.00 84.88 203 GLY A C 1
ATOM 1655 O O . GLY A 1 203 ? 8.671 2.485 -1.730 1.00 84.88 203 GLY A O 1
ATOM 1656 N N . LEU A 1 204 ? 7.718 0.907 -3.000 1.00 87.62 204 LEU A N 1
ATOM 1657 C CA . LEU A 1 204 ? 7.917 1.678 -4.230 1.00 87.62 204 LEU A CA 1
ATOM 1658 C C . LEU A 1 204 ? 7.065 2.947 -4.225 1.00 87.62 204 LEU A C 1
ATOM 1660 O O . LEU A 1 204 ? 5.887 2.932 -3.858 1.00 87.62 204 LEU A O 1
ATOM 1664 N N . ALA A 1 205 ? 7.660 4.045 -4.686 1.00 87.69 205 ALA A N 1
ATOM 1665 C CA . ALA A 1 205 ? 6.964 5.310 -4.858 1.00 87.69 205 ALA A CA 1
ATOM 1666 C C . ALA A 1 205 ? 6.037 5.270 -6.081 1.00 87.69 205 ALA A C 1
ATOM 1668 O O . ALA A 1 205 ? 6.415 4.809 -7.158 1.00 87.69 205 ALA A O 1
ATOM 1669 N N . TYR A 1 206 ? 4.834 5.820 -5.949 1.00 88.69 206 TYR A N 1
ATOM 1670 C CA . TYR A 1 206 ? 3.942 6.079 -7.072 1.00 88.69 206 TYR A CA 1
ATOM 1671 C C . TYR A 1 206 ? 4.307 7.418 -7.716 1.00 88.69 206 TYR A C 1
ATOM 1673 O O . TYR A 1 206 ? 4.058 8.481 -7.144 1.00 88.69 206 TYR A O 1
ATOM 1681 N N . THR A 1 207 ? 4.879 7.389 -8.920 1.00 87.62 207 THR A N 1
ATOM 1682 C CA . THR A 1 207 ? 5.370 8.604 -9.602 1.00 87.62 207 THR A CA 1
ATOM 1683 C C . THR A 1 207 ? 4.455 9.081 -10.728 1.00 87.62 207 THR A C 1
ATOM 1685 O O . THR A 1 207 ? 4.637 10.175 -11.270 1.00 87.62 207 THR A O 1
ATOM 1688 N N . ARG A 1 208 ? 3.423 8.302 -11.078 1.00 85.31 208 ARG A N 1
ATOM 1689 C CA . ARG A 1 208 ? 2.475 8.686 -12.127 1.00 85.31 208 ARG A CA 1
ATOM 1690 C C . ARG A 1 208 ? 1.657 9.910 -11.710 1.00 85.31 208 ARG A C 1
ATOM 1692 O O . ARG A 1 208 ? 1.135 9.998 -10.603 1.00 85.31 208 ARG A O 1
ATOM 1699 N N . LYS A 1 209 ? 1.466 10.841 -12.649 1.00 79.38 209 LYS A N 1
ATOM 1700 C CA . LYS A 1 209 ? 0.681 12.067 -12.412 1.00 79.38 209 LYS A CA 1
ATOM 1701 C C . LYS A 1 209 ? -0.807 11.793 -12.175 1.00 79.38 209 LYS A C 1
ATOM 1703 O O . LYS A 1 209 ? -1.464 12.558 -11.475 1.00 79.38 209 LYS A O 1
ATOM 1708 N N . CYS A 1 210 ? -1.348 10.742 -12.789 1.00 80.38 210 CYS A N 1
ATOM 1709 C CA . CYS A 1 210 ? -2.769 10.422 -12.733 1.00 80.38 210 CYS A CA 1
ATOM 1710 C C . CYS A 1 210 ? -3.092 9.418 -11.619 1.00 80.38 210 CYS A C 1
ATOM 1712 O O . CYS A 1 210 ? -2.416 8.400 -11.458 1.00 80.38 210 CYS A O 1
ATOM 1714 N N . TYR A 1 211 ? -4.168 9.697 -10.882 1.00 81.44 211 TYR A N 1
ATOM 1715 C CA . TYR A 1 211 ? -4.772 8.766 -9.932 1.00 81.44 211 TYR A CA 1
ATOM 1716 C C . TYR A 1 211 ? -5.328 7.548 -10.673 1.00 81.44 211 TYR A C 1
ATOM 1718 O O . TYR A 1 211 ? -6.102 7.708 -11.620 1.00 81.44 211 TYR A O 1
ATOM 1726 N N . ASN A 1 212 ? -4.982 6.341 -10.227 1.00 86.94 212 ASN A N 1
ATOM 1727 C CA . ASN A 1 212 ? -5.590 5.118 -10.739 1.00 86.94 212 ASN A CA 1
ATOM 1728 C C . ASN A 1 212 ? -6.469 4.483 -9.658 1.00 86.94 212 ASN A C 1
ATOM 1730 O O . ASN A 1 212 ? -5.966 3.932 -8.681 1.00 86.94 212 ASN A O 1
ATOM 1734 N N . ASN A 1 213 ? -7.786 4.524 -9.873 1.00 84.50 213 ASN A N 1
ATOM 1735 C CA . ASN A 1 213 ? -8.771 4.000 -8.931 1.00 84.50 213 ASN A CA 1
ATOM 1736 C C . ASN A 1 213 ? -8.607 2.492 -8.672 1.00 84.50 213 ASN A C 1
ATOM 1738 O O . ASN A 1 213 ? -8.796 2.035 -7.549 1.00 84.50 213 ASN A O 1
ATOM 1742 N N . ALA A 1 214 ? -8.223 1.720 -9.692 1.00 87.25 214 ALA A N 1
ATOM 1743 C CA . ALA A 1 214 ? -8.070 0.272 -9.580 1.00 87.25 214 ALA A CA 1
ATOM 1744 C C . ALA A 1 214 ? -6.886 -0.112 -8.679 1.00 87.25 214 ALA A C 1
ATOM 1746 O O . ALA A 1 214 ? -7.004 -1.035 -7.877 1.00 87.25 214 ALA A O 1
ATOM 1747 N N . ILE A 1 215 ? -5.772 0.621 -8.781 1.00 88.62 215 ILE A N 1
ATOM 1748 C CA . ILE A 1 215 ? -4.587 0.434 -7.928 1.00 88.62 215 ILE A CA 1
ATOM 1749 C C . ILE A 1 215 ? -4.877 0.952 -6.518 1.00 88.62 215 ILE A C 1
ATOM 1751 O O . ILE A 1 215 ? -4.621 0.267 -5.535 1.00 88.62 215 ILE A O 1
ATOM 1755 N N . ALA A 1 216 ? -5.476 2.140 -6.408 1.00 85.69 216 ALA A N 1
ATOM 1756 C CA . ALA A 1 216 ? -5.817 2.729 -5.120 1.00 85.69 216 ALA A CA 1
ATOM 1757 C C . ALA A 1 216 ? -6.773 1.839 -4.310 1.00 85.69 216 ALA A C 1
ATOM 1759 O O . ALA A 1 216 ? -6.586 1.665 -3.108 1.00 85.69 216 ALA A O 1
ATOM 1760 N N . THR A 1 217 ? -7.769 1.239 -4.966 1.00 86.25 217 THR A N 1
ATOM 1761 C CA . THR A 1 217 ? -8.702 0.306 -4.319 1.00 86.25 217 THR A CA 1
ATOM 1762 C C . THR A 1 217 ? -7.966 -0.901 -3.740 1.00 86.25 217 THR A C 1
ATOM 1764 O O . THR A 1 217 ? -8.202 -1.249 -2.589 1.00 86.25 217 THR A O 1
ATOM 1767 N N . ARG A 1 218 ? -7.015 -1.481 -4.482 1.00 87.62 218 ARG A N 1
ATOM 1768 C CA . ARG A 1 218 ? -6.187 -2.609 -4.017 1.00 87.62 218 ARG A CA 1
ATOM 1769 C C . ARG A 1 218 ? -5.279 -2.249 -2.841 1.00 87.62 218 ARG A C 1
ATOM 1771 O O . ARG A 1 218 ? -5.042 -3.081 -1.980 1.00 87.62 218 ARG A O 1
ATOM 1778 N N . LEU A 1 219 ? -4.834 -0.995 -2.760 1.00 87.69 219 LEU A N 1
ATOM 1779 C CA . LEU A 1 219 ? -4.077 -0.462 -1.620 1.00 87.69 219 LEU A CA 1
ATOM 1780 C C . LEU A 1 219 ? -4.958 -0.110 -0.401 1.00 87.69 219 LEU A C 1
ATOM 1782 O O . LEU A 1 219 ? -4.474 0.492 0.561 1.00 87.69 219 LEU A O 1
ATOM 1786 N N . GLY A 1 220 ? -6.266 -0.395 -0.444 1.00 87.31 220 GLY A N 1
ATOM 1787 C CA . GLY A 1 220 ? -7.208 -0.020 0.617 1.00 87.31 220 GLY A CA 1
ATOM 1788 C C . GLY A 1 220 ? -7.408 1.495 0.748 1.00 87.31 220 GLY A C 1
ATOM 1789 O O . GLY A 1 220 ? -7.859 1.990 1.781 1.00 87.31 220 GLY A O 1
ATOM 1790 N N . ALA A 1 221 ? -7.061 2.273 -0.284 1.00 86.88 221 ALA A N 1
ATOM 1791 C CA . ALA A 1 221 ? -7.192 3.726 -0.252 1.00 86.88 221 ALA A CA 1
ATOM 1792 C C . ALA A 1 221 ? -8.649 4.164 -0.097 1.00 86.88 221 ALA A C 1
ATOM 1794 O O . ALA A 1 221 ? -8.924 5.140 0.594 1.00 86.88 221 ALA A O 1
ATOM 1795 N N . LYS A 1 222 ? -9.575 3.452 -0.747 1.00 89.12 222 LYS A N 1
ATOM 1796 C CA . LYS A 1 222 ? -10.999 3.795 -0.759 1.00 89.12 222 LYS A CA 1
ATOM 1797 C C . LYS A 1 222 ? -11.570 3.831 0.659 1.00 89.12 222 LYS A C 1
ATOM 1799 O O . LYS A 1 222 ? -12.126 4.852 1.060 1.00 89.12 222 LYS A O 1
ATOM 1804 N N . ASP A 1 223 ? -11.334 2.777 1.431 1.00 89.81 223 ASP A N 1
ATOM 1805 C CA . ASP A 1 223 ? -11.840 2.658 2.800 1.00 89.81 223 ASP A CA 1
ATOM 1806 C C . ASP A 1 223 ? -11.192 3.689 3.724 1.00 89.81 223 ASP A C 1
ATOM 1808 O O . ASP A 1 223 ? -11.879 4.355 4.496 1.00 89.81 223 ASP A O 1
ATOM 1812 N N . LYS A 1 224 ? -9.883 3.930 3.567 1.00 90.81 224 LYS A N 1
ATOM 1813 C CA . LYS A 1 224 ? -9.170 4.979 4.313 1.00 90.81 224 LYS A CA 1
ATOM 1814 C C . LYS A 1 224 ? -9.706 6.379 4.009 1.00 90.81 224 LYS A C 1
ATOM 1816 O O . LYS A 1 224 ? -9.787 7.211 4.910 1.00 90.81 224 LYS A O 1
ATOM 1821 N N . ILE A 1 225 ? -10.055 6.680 2.755 1.00 90.81 225 ILE A N 1
ATOM 1822 C CA . ILE A 1 225 ? -10.653 7.973 2.384 1.00 90.81 225 ILE A CA 1
ATOM 1823 C C . ILE A 1 225 ? -12.030 8.109 3.050 1.00 90.81 225 ILE A C 1
ATOM 1825 O O . ILE A 1 225 ? -12.301 9.158 3.630 1.00 90.81 225 ILE A O 1
ATOM 1829 N N . ILE A 1 226 ? -12.854 7.055 3.037 1.00 90.38 226 ILE A N 1
ATOM 1830 C CA . ILE A 1 226 ? -14.175 7.043 3.689 1.00 90.38 226 ILE A CA 1
ATOM 1831 C C . ILE A 1 226 ? -14.037 7.252 5.201 1.00 90.38 226 ILE A C 1
ATOM 1833 O O . ILE A 1 226 ? -14.654 8.162 5.745 1.00 90.38 226 ILE A O 1
ATOM 1837 N N . GLN A 1 227 ? -13.171 6.496 5.876 1.00 91.62 227 GLN A N 1
ATOM 1838 C CA . GLN A 1 227 ? -12.922 6.645 7.316 1.00 91.62 227 GLN A CA 1
ATOM 1839 C C . GLN A 1 227 ? -12.413 8.045 7.686 1.00 91.62 227 GLN A C 1
ATOM 1841 O O . GLN A 1 227 ? -12.884 8.658 8.646 1.00 91.62 227 GLN A O 1
ATOM 1846 N N . ASN A 1 228 ? -11.466 8.587 6.916 1.00 90.38 228 ASN A N 1
ATOM 1847 C CA . ASN A 1 228 ? -10.957 9.939 7.147 1.00 90.38 228 ASN A CA 1
ATOM 1848 C C . ASN A 1 228 ? -12.050 11.002 6.955 1.00 90.38 228 ASN A C 1
ATOM 1850 O O . ASN A 1 228 ? -12.112 11.961 7.715 1.00 90.38 228 ASN A O 1
ATOM 1854 N N . TYR A 1 229 ? -12.923 10.828 5.964 1.00 89.25 229 TYR A N 1
ATOM 1855 C CA . TYR A 1 229 ? -14.045 11.733 5.741 1.00 89.25 229 TYR A CA 1
ATOM 1856 C C . TYR A 1 229 ? -15.071 11.657 6.879 1.00 89.25 229 TYR A C 1
ATOM 1858 O O . TYR A 1 229 ? -15.486 12.686 7.404 1.00 89.25 229 TYR A O 1
ATOM 1866 N N . LEU A 1 230 ? -15.444 10.445 7.301 1.00 87.75 230 LEU A N 1
ATOM 1867 C CA . LEU A 1 230 ? -16.402 10.220 8.390 1.00 87.75 230 LEU A CA 1
ATOM 1868 C C . LEU A 1 230 ? -15.892 10.727 9.744 1.00 87.75 230 LEU A C 1
ATOM 1870 O O . LEU A 1 230 ? -16.688 11.155 10.571 1.00 87.75 230 LEU A O 1
ATOM 1874 N N . SER A 1 231 ? -14.575 10.737 9.952 1.00 88.81 231 SER A N 1
ATOM 1875 C CA . SER A 1 231 ? -13.939 11.338 11.135 1.00 88.81 231 SER A CA 1
ATOM 1876 C C . SER A 1 231 ? -13.836 12.870 11.078 1.00 88.81 231 SER A C 1
ATOM 1878 O O . SER A 1 231 ? -13.235 13.473 11.962 1.00 88.81 231 SER A O 1
ATOM 1880 N N . GLY A 1 232 ? -14.412 13.517 10.057 1.00 88.12 232 GLY A N 1
ATOM 1881 C CA . GLY A 1 232 ? -14.465 14.976 9.938 1.00 88.12 232 GLY A CA 1
ATOM 1882 C C . GLY A 1 232 ? -13.190 15.626 9.397 1.00 88.12 232 GLY A C 1
ATOM 1883 O O . GLY A 1 232 ? -13.070 16.850 9.450 1.00 88.12 232 GLY A O 1
ATOM 1884 N N . LYS A 1 233 ? -12.240 14.850 8.852 1.00 90.12 233 LYS A N 1
ATOM 1885 C CA . LYS A 1 233 ? -11.019 15.420 8.262 1.00 90.12 233 LYS A CA 1
ATOM 1886 C C . LYS A 1 233 ? -11.339 16.212 6.998 1.00 90.12 233 LYS A C 1
ATOM 1888 O O . LYS A 1 233 ? -12.168 15.826 6.171 1.00 90.12 233 LYS A O 1
ATOM 1893 N N . THR A 1 234 ? -10.622 17.311 6.805 1.00 89.25 234 THR A N 1
ATOM 1894 C CA . THR A 1 234 ? -10.737 18.149 5.610 1.00 89.25 234 THR A CA 1
ATOM 1895 C C . THR A 1 234 ? -10.182 17.439 4.372 1.00 89.25 234 THR A C 1
ATOM 1897 O O . THR A 1 234 ? -9.362 16.524 4.454 1.00 89.25 234 THR A O 1
ATOM 1900 N N . TYR A 1 235 ? -10.556 17.899 3.174 1.00 88.88 235 TYR A N 1
ATOM 1901 C CA . TYR A 1 235 ? -10.083 17.278 1.925 1.00 88.88 235 TYR A CA 1
ATOM 1902 C C . TYR A 1 235 ? -8.567 17.397 1.761 1.00 88.88 235 TYR A C 1
ATOM 1904 O O . TYR A 1 235 ? -7.929 16.502 1.208 1.00 88.88 235 TYR A O 1
ATOM 1912 N N . LYS A 1 236 ? -7.974 18.480 2.276 1.00 91.44 236 LYS A N 1
ATOM 1913 C CA . LYS A 1 236 ? -6.521 18.676 2.279 1.00 91.44 236 LYS A CA 1
ATOM 1914 C C . LYS A 1 236 ? -5.825 17.597 3.113 1.00 91.44 236 LYS A C 1
ATOM 1916 O O . LYS A 1 236 ? -4.856 17.005 2.643 1.00 91.44 236 LYS A O 1
ATOM 1921 N N . GLU A 1 237 ? -6.350 17.298 4.297 1.00 91.56 237 GLU A N 1
ATOM 1922 C CA . GLU A 1 237 ? -5.819 16.255 5.183 1.00 91.56 237 GLU A CA 1
ATOM 1923 C C . GLU A 1 237 ? -6.046 14.855 4.611 1.00 91.56 237 GLU A C 1
ATOM 1925 O O . GLU A 1 237 ? -5.132 14.034 4.627 1.00 91.56 237 GLU A O 1
ATOM 1930 N N . ILE A 1 238 ? -7.223 14.585 4.033 1.00 90.31 238 ILE A N 1
ATOM 1931 C CA . ILE A 1 238 ? -7.513 13.316 3.345 1.00 90.31 238 ILE A CA 1
ATOM 1932 C C . ILE A 1 238 ? -6.495 13.076 2.224 1.00 90.31 238 ILE A C 1
ATOM 1934 O O . ILE A 1 238 ? -5.924 11.988 2.139 1.00 90.31 238 ILE A O 1
ATOM 1938 N N . LYS A 1 239 ? -6.211 14.092 1.398 1.00 91.38 239 LYS A N 1
ATOM 1939 C CA . LYS A 1 239 ? -5.201 14.007 0.331 1.00 91.38 239 LYS A CA 1
ATOM 1940 C C . LYS A 1 239 ? -3.803 13.736 0.879 1.00 91.38 239 LYS A C 1
ATOM 1942 O O . LYS A 1 239 ? -3.097 12.891 0.337 1.00 91.38 239 LYS A O 1
ATOM 1947 N N . GLN A 1 240 ? -3.396 14.430 1.942 1.00 91.31 240 GLN A N 1
ATOM 1948 C CA . GLN A 1 240 ? -2.081 14.225 2.557 1.00 91.31 240 GLN A CA 1
ATOM 1949 C C . GLN A 1 240 ? -1.944 12.825 3.165 1.00 91.31 240 GLN A C 1
ATOM 1951 O O . GLN A 1 240 ? -0.935 12.159 2.939 1.00 91.31 240 GLN A O 1
ATOM 1956 N N . ASN A 1 241 ? -2.967 12.353 3.877 1.00 90.94 241 ASN A N 1
ATOM 1957 C CA . ASN A 1 241 ? -2.986 11.015 4.464 1.00 90.94 241 ASN A CA 1
ATOM 1958 C C . ASN A 1 241 ? -2.965 9.936 3.382 1.00 90.94 241 ASN A C 1
ATOM 1960 O O . ASN A 1 241 ? -2.228 8.961 3.500 1.00 90.94 241 ASN A O 1
ATOM 1964 N N . LEU A 1 242 ? -3.721 10.125 2.297 1.00 89.75 242 LEU A N 1
ATOM 1965 C CA . LEU A 1 242 ? -3.672 9.221 1.156 1.00 89.75 242 LEU A CA 1
ATOM 1966 C C . LEU A 1 242 ? -2.267 9.170 0.556 1.00 89.75 242 LEU A C 1
ATOM 1968 O O . LEU A 1 242 ? -1.739 8.078 0.361 1.00 89.75 242 LEU A O 1
ATOM 1972 N N . LYS A 1 243 ? -1.654 10.332 0.307 1.00 88.50 243 LYS A N 1
ATOM 1973 C CA . LYS A 1 243 ? -0.315 10.422 -0.280 1.00 88.50 243 LYS A CA 1
ATOM 1974 C C . LYS A 1 243 ? 0.716 9.659 0.552 1.00 88.50 243 LYS A C 1
ATOM 1976 O O . LYS A 1 243 ? 1.525 8.939 -0.023 1.00 88.50 243 LYS A O 1
ATOM 1981 N N . LYS A 1 244 ? 0.654 9.768 1.883 1.00 87.06 244 LYS A N 1
ATOM 1982 C CA . LYS A 1 244 ? 1.507 8.995 2.803 1.00 87.06 244 LYS A CA 1
ATOM 1983 C C . LYS A 1 244 ? 1.237 7.490 2.711 1.00 87.06 244 LYS A C 1
ATOM 1985 O O . LYS A 1 244 ? 2.169 6.711 2.617 1.00 87.06 244 LYS A O 1
ATOM 1990 N N . ASN A 1 245 ? -0.033 7.092 2.676 1.00 83.25 245 ASN A N 1
ATOM 1991 C CA . ASN A 1 245 ? -0.448 5.685 2.712 1.00 83.25 245 ASN A CA 1
ATOM 1992 C C . ASN A 1 245 ? -0.324 4.934 1.377 1.00 83.25 245 ASN A C 1
ATOM 1994 O O . ASN A 1 245 ? -0.490 3.720 1.349 1.00 83.25 245 ASN A O 1
ATOM 1998 N N . THR A 1 246 ? -0.130 5.647 0.270 1.00 82.56 246 THR A N 1
ATOM 1999 C CA . THR A 1 246 ? -0.060 5.085 -1.092 1.00 82.56 246 THR A CA 1
ATOM 2000 C C . THR A 1 246 ? 1.236 5.484 -1.797 1.00 82.56 246 THR A C 1
ATOM 2002 O O . THR A 1 246 ? 1.281 5.581 -3.024 1.00 82.56 246 THR A O 1
ATOM 2005 N N . ASN A 1 247 ? 2.273 5.775 -1.007 1.00 84.19 247 ASN A N 1
ATOM 2006 C CA . ASN A 1 247 ? 3.624 6.117 -1.451 1.00 84.19 247 ASN A CA 1
ATOM 2007 C C . ASN A 1 247 ? 3.676 7.191 -2.545 1.00 84.19 247 ASN A C 1
ATOM 2009 O O . ASN A 1 247 ? 4.447 7.097 -3.494 1.00 84.19 247 ASN A O 1
ATOM 2013 N N . GLY A 1 248 ? 2.853 8.234 -2.426 1.00 83.06 248 GLY A N 1
ATOM 2014 C CA . GLY A 1 248 ? 2.896 9.390 -3.323 1.00 83.06 248 GLY A CA 1
ATOM 2015 C C . GLY A 1 248 ? 1.689 9.568 -4.240 1.00 83.06 248 GLY A C 1
ATOM 2016 O O . GLY A 1 248 ? 1.643 10.569 -4.958 1.00 83.06 248 GLY A O 1
ATOM 2017 N N . MET A 1 249 ? 0.688 8.679 -4.205 1.00 87.06 249 MET A N 1
ATOM 2018 C CA . MET A 1 249 ? -0.497 8.839 -5.052 1.00 87.06 249 MET A CA 1
ATOM 2019 C C . MET A 1 249 ? -1.290 10.100 -4.675 1.00 87.06 249 MET A C 1
ATOM 2021 O O . MET A 1 249 ? -1.685 10.305 -3.526 1.00 87.06 249 MET A O 1
ATOM 2025 N N . ASN A 1 250 ? -1.558 10.945 -5.671 1.00 86.62 250 ASN A N 1
ATOM 2026 C CA . ASN A 1 250 ? -2.396 12.132 -5.519 1.00 86.62 250 ASN A CA 1
ATOM 2027 C C . ASN A 1 250 ? -3.812 11.846 -6.022 1.00 86.62 250 ASN A C 1
ATOM 2029 O O . ASN A 1 250 ? -3.983 11.242 -7.078 1.00 86.62 250 ASN A O 1
ATOM 2033 N N . ILE A 1 251 ? -4.823 12.334 -5.303 1.00 87.44 251 ILE A N 1
ATOM 2034 C CA . ILE A 1 251 ? -6.238 12.222 -5.677 1.00 87.44 251 ILE A CA 1
ATOM 2035 C C . ILE A 1 251 ? -6.866 13.610 -5.857 1.00 87.44 251 ILE A C 1
ATOM 2037 O O . ILE A 1 251 ? -6.547 14.555 -5.129 1.00 87.44 251 ILE A O 1
ATOM 2041 N N . SER A 1 252 ? -7.765 13.741 -6.834 1.00 87.44 252 SER A N 1
ATOM 2042 C CA . SER A 1 252 ? -8.532 14.974 -7.056 1.00 87.44 252 SER A CA 1
ATOM 2043 C C . SER A 1 252 ? -9.722 15.083 -6.093 1.00 87.44 252 SER A C 1
ATOM 2045 O O . SER A 1 252 ? -10.243 14.064 -5.639 1.00 87.44 252 SER A O 1
ATOM 2047 N N . ASP A 1 253 ? -10.202 16.303 -5.823 1.00 86.81 253 ASP A N 1
ATOM 2048 C CA . ASP A 1 253 ? -11.413 16.503 -5.004 1.00 86.81 253 ASP A CA 1
ATOM 2049 C C . ASP A 1 253 ? -12.631 15.811 -5.620 1.00 86.81 253 ASP A C 1
ATOM 2051 O O . ASP A 1 253 ? -13.398 15.154 -4.923 1.00 86.81 253 ASP A O 1
ATOM 2055 N N . SER A 1 254 ? -12.766 15.878 -6.946 1.00 86.06 254 SER A N 1
ATOM 2056 C CA . SER A 1 254 ? -13.837 15.206 -7.683 1.00 86.06 254 SER A CA 1
ATOM 2057 C C . SER A 1 254 ? -13.806 13.687 -7.499 1.00 86.06 254 SER A C 1
ATOM 2059 O O . SER A 1 254 ? -14.854 13.056 -7.403 1.00 86.06 254 SER A O 1
ATOM 2061 N N . SER A 1 255 ? -12.616 13.085 -7.432 1.00 87.12 255 SER A N 1
ATOM 2062 C CA . SER A 1 255 ? -12.462 11.648 -7.179 1.00 87.12 255 SER A CA 1
ATOM 2063 C C . SER A 1 255 ? -12.854 11.280 -5.746 1.00 87.12 255 SER A C 1
ATOM 2065 O O . SER A 1 255 ? -13.534 10.276 -5.557 1.00 87.12 255 SER A O 1
ATOM 2067 N N . ILE A 1 256 ? -12.493 12.104 -4.753 1.00 88.12 256 ILE A N 1
ATOM 2068 C CA . ILE A 1 256 ? -12.940 11.926 -3.360 1.00 88.12 256 ILE A CA 1
ATOM 2069 C C . ILE A 1 256 ? -14.470 11.992 -3.292 1.00 88.12 256 ILE A C 1
ATOM 2071 O O . ILE A 1 256 ? -15.093 11.104 -2.718 1.00 88.12 256 ILE A O 1
ATOM 2075 N N . LEU A 1 257 ? -15.080 12.996 -3.929 1.00 88.94 257 LEU A N 1
ATOM 2076 C CA . LEU A 1 257 ? -16.536 13.153 -3.972 1.00 88.94 257 LEU A CA 1
ATOM 2077 C C . LEU A 1 257 ? -17.231 11.946 -4.604 1.00 88.94 257 LEU A C 1
ATOM 2079 O O . LEU A 1 257 ? -18.213 11.462 -4.053 1.00 88.94 257 LEU A O 1
ATOM 2083 N N . ARG A 1 258 ? -16.711 11.418 -5.720 1.00 88.56 258 ARG A N 1
ATOM 2084 C CA . ARG A 1 258 ? -17.255 10.196 -6.340 1.00 88.56 258 ARG A CA 1
ATOM 2085 C C . ARG A 1 258 ? -17.199 9.002 -5.391 1.00 88.56 258 ARG A C 1
ATOM 2087 O O . ARG A 1 258 ? -18.196 8.304 -5.262 1.00 88.56 258 ARG A O 1
ATOM 2094 N N . ILE A 1 259 ? -16.073 8.801 -4.702 1.00 89.12 259 ILE A N 1
ATOM 2095 C CA . ILE A 1 259 ? -15.930 7.729 -3.705 1.00 89.12 259 ILE A CA 1
ATOM 2096 C C . ILE A 1 259 ? -16.970 7.886 -2.590 1.00 89.12 259 ILE A C 1
ATOM 2098 O O . ILE A 1 259 ? -17.584 6.897 -2.192 1.00 89.12 259 ILE A O 1
ATOM 2102 N N . MET A 1 260 ? -17.196 9.112 -2.112 1.00 88.19 260 MET A N 1
ATOM 2103 C CA . MET A 1 260 ? -18.192 9.359 -1.070 1.00 88.19 260 MET A CA 1
ATOM 2104 C C . MET A 1 260 ? -19.624 9.160 -1.565 1.00 88.19 260 MET A C 1
ATOM 2106 O O . MET A 1 260 ? -20.406 8.534 -0.863 1.00 88.19 260 MET A O 1
ATOM 2110 N N . HIS A 1 261 ? -19.967 9.608 -2.774 1.00 88.25 261 HIS A N 1
ATOM 2111 C CA . HIS A 1 261 ? -21.287 9.354 -3.361 1.00 88.25 261 HIS A CA 1
ATOM 2112 C C . HIS A 1 261 ? -21.547 7.859 -3.583 1.00 88.25 261 HIS A C 1
ATOM 2114 O O . HIS A 1 261 ? -22.636 7.366 -3.306 1.00 88.25 261 HIS A O 1
ATOM 2120 N N . GLU A 1 262 ? -20.542 7.101 -4.030 1.00 88.06 262 GLU A N 1
ATOM 2121 C CA . GLU A 1 262 ? -20.652 5.641 -4.105 1.00 88.06 262 GLU A CA 1
ATOM 2122 C C . GLU A 1 262 ? -20.896 5.012 -2.728 1.00 88.06 262 GLU A C 1
ATOM 2124 O O . GLU A 1 262 ? -21.657 4.051 -2.619 1.00 88.06 262 GLU A O 1
ATOM 2129 N N . TYR A 1 263 ? -20.259 5.542 -1.682 1.00 89.06 263 TYR A N 1
ATOM 2130 C CA . TYR A 1 263 ? -20.498 5.106 -0.311 1.00 89.06 263 TYR A CA 1
ATOM 2131 C C . TYR A 1 263 ? -21.919 5.452 0.161 1.00 89.06 263 TYR A C 1
ATOM 2133 O O . TYR A 1 263 ? -22.586 4.576 0.701 1.00 89.06 263 TYR A O 1
ATOM 2141 N N . GLU A 1 264 ? -22.420 6.665 -0.100 1.00 88.50 264 GLU A N 1
ATOM 2142 C CA . GLU A 1 264 ? -23.805 7.064 0.212 1.00 88.50 264 GLU A CA 1
ATOM 2143 C C . GLU A 1 264 ? -24.825 6.109 -0.397 1.00 88.50 264 GLU A C 1
ATOM 2145 O O . GLU A 1 264 ? -25.726 5.635 0.295 1.00 88.50 264 GLU A O 1
ATOM 2150 N N . ASN A 1 265 ? -24.652 5.804 -1.684 1.00 88.62 265 ASN A N 1
ATOM 2151 C CA . ASN A 1 265 ? -25.554 4.931 -2.425 1.00 88.62 265 ASN A CA 1
ATOM 2152 C C . ASN A 1 265 ? -25.587 3.517 -1.836 1.00 88.62 265 ASN A C 1
ATOM 2154 O O . ASN A 1 265 ? -26.640 2.889 -1.815 1.00 88.62 265 ASN A O 1
ATOM 2158 N N . LYS A 1 266 ? -24.448 3.018 -1.339 1.00 89.62 266 LYS A N 1
ATOM 2159 C CA . LYS A 1 266 ? -24.363 1.697 -0.700 1.00 89.62 266 LYS A CA 1
ATOM 2160 C C . LYS A 1 266 ? -24.879 1.693 0.737 1.00 89.62 266 LYS A C 1
ATOM 2162 O O . LYS A 1 266 ? -25.509 0.727 1.148 1.00 89.62 266 LYS A O 1
ATOM 2167 N N . ALA A 1 267 ? -24.590 2.741 1.502 1.00 86.06 267 ALA A N 1
ATOM 2168 C CA . ALA A 1 267 ? -24.954 2.836 2.913 1.00 86.06 267 ALA A CA 1
ATOM 2169 C C . ALA A 1 267 ? -26.400 3.319 3.131 1.00 86.06 267 ALA A C 1
ATOM 2171 O O . ALA A 1 267 ? -26.897 3.263 4.255 1.00 86.06 267 ALA A O 1
ATOM 2172 N N . GLY A 1 268 ? -27.055 3.851 2.092 1.00 83.31 268 GLY A N 1
ATOM 2173 C CA . GLY A 1 268 ? -28.397 4.433 2.179 1.00 83.31 268 GLY A CA 1
ATOM 2174 C C . GLY A 1 268 ? -28.465 5.690 3.055 1.00 83.31 268 GLY A C 1
ATOM 2175 O O . GLY A 1 268 ? -29.542 6.080 3.499 1.00 83.31 268 GLY A O 1
ATOM 2176 N N . ARG A 1 269 ? -27.321 6.321 3.348 1.00 80.75 269 ARG A N 1
ATOM 2177 C CA . ARG A 1 269 ? -27.212 7.505 4.212 1.00 80.75 269 ARG A CA 1
ATOM 2178 C C . ARG A 1 269 ? -26.428 8.590 3.498 1.00 80.75 269 ARG A C 1
ATOM 2180 O O . ARG A 1 269 ? -25.370 8.324 2.937 1.00 80.75 269 ARG A O 1
ATOM 2187 N N . LYS A 1 270 ? -26.935 9.819 3.559 1.00 80.31 270 LYS A N 1
ATOM 2188 C CA . LYS A 1 270 ? -26.302 10.984 2.940 1.00 80.31 270 LYS A CA 1
ATOM 2189 C C . LYS A 1 270 ? -25.153 11.499 3.813 1.00 80.31 270 LYS A C 1
ATOM 2191 O O . LYS A 1 270 ? -25.364 11.817 4.979 1.00 80.31 270 LYS A O 1
ATOM 2196 N N . VAL A 1 271 ? -23.956 11.590 3.244 1.00 76.81 271 VAL A N 1
ATOM 2197 C CA . VAL A 1 271 ? -22.715 12.082 3.868 1.00 76.81 271 VAL A CA 1
ATOM 2198 C C . VAL A 1 271 ? -22.112 13.290 3.135 1.00 76.81 271 VAL A C 1
ATOM 2200 O O . VAL A 1 271 ? -21.225 13.968 3.656 1.00 76.81 271 VAL A O 1
ATOM 2203 N N . VAL A 1 272 ? -22.585 13.593 1.929 1.00 73.00 272 VAL A N 1
ATOM 2204 C CA . VAL A 1 272 ? -22.075 14.619 1.024 1.00 73.00 272 VAL A CA 1
ATOM 2205 C C . VAL A 1 272 ? -23.200 15.624 0.726 1.00 73.00 272 VAL A C 1
ATOM 2207 O O . VAL A 1 272 ? -24.169 15.351 0.017 1.00 73.00 272 VAL A O 1
ATOM 2210 N N . GLY A 1 273 ? -23.065 16.832 1.289 1.00 61.81 273 GLY A N 1
ATOM 2211 C CA . GLY A 1 273 ? -24.008 17.959 1.163 1.00 61.81 273 GLY A CA 1
ATOM 2212 C C . GLY A 1 273 ? -24.997 18.046 2.337 1.00 61.81 273 GLY A C 1
ATOM 2213 O O . GLY A 1 273 ? -25.634 17.065 2.690 1.00 61.81 273 GLY A O 1
ATOM 2214 N N . LYS A 1 274 ? -25.207 19.194 2.991 1.00 42.78 274 LYS A N 1
ATOM 2215 C CA . LYS A 1 274 ? -25.336 20.559 2.453 1.00 42.78 274 LYS A CA 1
ATOM 2216 C C . LYS A 1 274 ? -24.065 21.407 2.589 1.00 42.78 274 LYS A C 1
ATOM 2218 O O . LYS A 1 274 ? -23.614 21.703 3.690 1.00 42.78 274 LYS A O 1
ATOM 2223 N N . ARG A 1 275 ? -23.555 21.927 1.467 1.00 46.50 275 ARG A N 1
ATOM 2224 C CA . ARG A 1 275 ? -22.849 23.217 1.497 1.00 46.50 275 ARG A CA 1
ATOM 2225 C C . ARG A 1 275 ? -23.897 24.245 1.919 1.00 46.50 275 ARG A C 1
ATOM 2227 O O . ARG A 1 275 ? -24.789 24.545 1.131 1.00 46.50 275 ARG A O 1
ATOM 2234 N N . ASN A 1 276 ? -23.818 24.760 3.143 1.00 42.78 276 ASN A N 1
ATOM 2235 C CA . ASN A 1 276 ? -24.526 25.989 3.481 1.00 42.78 276 ASN A CA 1
ATOM 2236 C C . ASN A 1 276 ? -24.028 27.054 2.502 1.00 42.78 276 ASN A C 1
ATOM 2238 O O . ASN A 1 276 ? -22.840 27.383 2.492 1.00 42.78 276 ASN A O 1
ATOM 2242 N N . GLY A 1 277 ? -24.913 27.511 1.616 1.00 41.34 277 GLY A N 1
ATOM 2243 C CA . GLY A 1 277 ? -24.627 28.603 0.702 1.00 41.34 277 GLY A CA 1
ATOM 2244 C C . GLY A 1 277 ? -24.279 29.835 1.522 1.00 41.34 277 GLY A C 1
ATOM 2245 O O . GLY A 1 277 ? -25.166 30.525 2.010 1.00 41.34 277 GLY A O 1
ATOM 2246 N N . LYS A 1 278 ? -22.983 30.105 1.704 1.00 42.28 278 LYS A N 1
ATOM 2247 C CA . LYS A 1 278 ? -22.537 31.431 2.121 1.00 42.28 278 LYS A CA 1
ATOM 2248 C C . LYS A 1 278 ? -22.950 32.380 1.004 1.00 42.28 278 LYS A C 1
ATOM 2250 O O . LYS A 1 278 ? -22.518 32.225 -0.138 1.00 42.28 278 LYS A O 1
ATOM 2255 N N . GLY A 1 279 ? -23.875 33.269 1.350 1.00 40.09 279 GLY A N 1
ATOM 2256 C CA . GLY A 1 279 ? -24.549 34.170 0.439 1.00 40.09 279 GLY A CA 1
ATOM 2257 C C . GLY A 1 279 ? -23.578 34.933 -0.451 1.00 40.09 279 GLY A C 1
ATOM 2258 O O . GLY A 1 279 ? -22.607 35.529 0.013 1.00 40.09 279 GLY A O 1
ATOM 2259 N N . ARG A 1 280 ? -23.904 34.964 -1.742 1.00 40.06 280 ARG A N 1
ATOM 2260 C CA . ARG A 1 280 ? -23.596 36.128 -2.563 1.00 40.06 280 ARG A CA 1
ATOM 2261 C C . ARG A 1 280 ? -24.330 37.306 -1.920 1.00 40.06 280 ARG A C 1
ATOM 2263 O O . ARG A 1 280 ? -25.541 37.424 -2.080 1.00 40.06 280 ARG A O 1
ATOM 2270 N N . ARG A 1 281 ? -23.621 38.133 -1.147 1.00 42.06 281 ARG A N 1
ATOM 2271 C CA . ARG A 1 281 ? -24.083 39.491 -0.853 1.00 42.06 281 ARG A CA 1
ATOM 2272 C C . ARG A 1 281 ? -24.087 40.230 -2.186 1.00 42.06 281 ARG A C 1
ATOM 2274 O O . ARG A 1 281 ? -23.034 40.551 -2.724 1.00 42.06 281 ARG A O 1
ATOM 2281 N N . ASN A 1 282 ? -25.275 40.399 -2.753 1.00 36.91 282 ASN A N 1
ATOM 2282 C CA . ASN A 1 282 ? -25.515 41.456 -3.717 1.00 36.91 282 ASN A CA 1
ATOM 2283 C C . ASN A 1 282 ? -25.554 42.756 -2.915 1.00 36.91 282 ASN A C 1
ATOM 2285 O O . ASN A 1 282 ? -26.613 43.141 -2.426 1.00 36.91 282 ASN A O 1
ATOM 2289 N N . ASP A 1 283 ? -24.411 43.422 -2.783 1.00 45.09 283 ASP A N 1
ATOM 2290 C CA . ASP A 1 283 ? -24.398 44.840 -2.440 1.00 45.09 283 ASP A CA 1
ATOM 2291 C C . ASP A 1 283 ? -24.875 45.613 -3.677 1.00 45.09 283 ASP A C 1
ATOM 2293 O O . ASP A 1 283 ? -24.106 46.049 -4.530 1.00 45.09 283 ASP A O 1
ATOM 2297 N N . LYS A 1 284 ? -26.198 45.718 -3.802 1.00 41.56 284 LYS A N 1
ATOM 2298 C CA . LYS A 1 284 ? -26.866 46.842 -4.456 1.00 41.56 284 LYS A CA 1
ATOM 2299 C C . LYS A 1 284 ? -27.740 47.499 -3.398 1.00 41.56 284 LYS A C 1
ATOM 2301 O O . LYS A 1 284 ? -28.935 47.238 -3.305 1.00 41.56 284 LYS A O 1
ATOM 2306 N N . LEU A 1 285 ? -27.096 48.317 -2.572 1.00 36.69 285 LEU A N 1
ATOM 2307 C CA . LEU A 1 285 ? -27.764 49.338 -1.781 1.00 36.69 285 LEU A CA 1
ATOM 2308 C C . LEU A 1 285 ? -28.269 50.410 -2.751 1.00 36.69 285 LEU A C 1
ATOM 2310 O O . LEU A 1 285 ? -27.505 51.226 -3.253 1.00 36.69 285 LEU A O 1
ATOM 2314 N N . PHE A 1 286 ? -29.569 50.358 -3.031 1.00 37.09 286 PHE A N 1
ATOM 2315 C CA . PHE A 1 286 ? -30.356 51.566 -3.217 1.00 37.09 286 PHE A CA 1
ATOM 2316 C C . PHE A 1 286 ? -30.612 52.149 -1.826 1.00 37.09 286 PHE A C 1
ATOM 2318 O O . PHE A 1 286 ? -31.347 51.551 -1.037 1.00 37.09 286 PHE A O 1
ATOM 2325 N N . LYS A 1 287 ? -29.982 53.284 -1.539 1.00 35.28 287 LYS A N 1
ATOM 2326 C CA . LYS A 1 287 ? -30.576 54.467 -0.911 1.00 35.28 287 LYS A CA 1
ATOM 2327 C C . LYS A 1 287 ? -29.595 55.619 -1.049 1.00 35.28 287 LYS A C 1
ATOM 2329 O O . LYS A 1 287 ? -28.407 55.392 -0.743 1.00 35.28 287 LYS A O 1
#